Protein AF-A0A965PCF6-F1 (afdb_monomer)

Foldseek 3Di:
DVLVQAPCSVLDDDAAEDEPPPPVCVVCVVVPHHYYHFADQVRQQSRLVPDDDQKDKDDDPQWAFHRNNVVVLCVLLPPSVDWAWEAEAQVDDPDQQRPITITGNVVCVVVVTSFDRQLSVLNCACRSVLVRVVRVVVVRYRYDHVGYTHRNDCVPVVPDDDPVNCVSPDPVSNVSSVVVSVVVPD

Structure (mmCIF, N/CA/C/O backbone):
data_AF-A0A965PCF6-F1
#
_entry.id   AF-A0A965PCF6-F1
#
loop_
_atom_site.group_PDB
_atom_site.id
_atom_site.type_symbol
_atom_site.label_atom_id
_atom_site.label_alt_id
_atom_site.label_comp_id
_atom_site.label_asym_id
_atom_site.label_entity_id
_atom_site.label_seq_id
_atom_site.pdbx_PDB_ins_code
_atom_site.Cartn_x
_atom_site.Cartn_y
_atom_site.Cartn_z
_atom_site.occupancy
_atom_site.B_iso_or_equiv
_atom_site.auth_seq_id
_atom_site.auth_comp_id
_atom_site.auth_asym_id
_atom_site.auth_atom_id
_atom_site.pdbx_PDB_model_num
ATOM 1 N N . LEU A 1 1 ? -6.168 -16.903 -5.233 1.00 89.12 1 LEU A N 1
ATOM 2 C CA . LEU A 1 1 ? -5.562 -17.320 -3.948 1.00 89.12 1 LEU A CA 1
ATOM 3 C C . LEU A 1 1 ? -6.268 -16.639 -2.781 1.00 89.12 1 LEU A C 1
ATOM 5 O O . LEU A 1 1 ? -7.025 -17.312 -2.095 1.00 89.12 1 LEU A O 1
ATOM 9 N N . TRP A 1 2 ? -6.144 -15.315 -2.668 1.00 95.00 2 TRP A N 1
ATOM 10 C CA . TRP A 1 2 ? -6.794 -14.444 -1.679 1.00 95.00 2 TRP A CA 1
ATOM 11 C C . TRP A 1 2 ? -8.222 -14.839 -1.273 1.00 95.00 2 TRP A C 1
ATOM 13 O O . TRP A 1 2 ? -8.440 -15.202 -0.122 1.00 95.00 2 TRP A O 1
ATOM 23 N N . MET A 1 3 ? -9.182 -14.867 -2.207 1.00 94.81 3 MET A N 1
ATOM 24 C CA . MET A 1 3 ? -10.587 -15.172 -1.873 1.00 94.81 3 MET A CA 1
ATOM 25 C C . MET A 1 3 ? -10.803 -16.578 -1.302 1.00 94.81 3 MET A C 1
ATOM 27 O O . MET A 1 3 ? -11.683 -16.777 -0.478 1.00 94.81 3 MET A O 1
ATOM 31 N N . LYS A 1 4 ? -9.984 -17.562 -1.694 1.00 96.31 4 LYS A N 1
ATOM 32 C CA . LYS A 1 4 ? -10.081 -18.930 -1.151 1.00 96.31 4 LYS A CA 1
ATOM 33 C C . LYS A 1 4 ? -9.575 -19.022 0.288 1.00 96.31 4 LYS A C 1
ATOM 35 O O . LYS A 1 4 ? -9.910 -19.971 0.984 1.00 96.31 4 LYS A O 1
ATOM 40 N N . LYS A 1 5 ? -8.719 -18.079 0.690 1.00 97.44 5 LYS A N 1
ATOM 41 C CA . LYS A 1 5 ? -8.129 -18.004 2.025 1.00 97.44 5 LYS A CA 1
ATOM 42 C C . LYS A 1 5 ? -8.852 -17.007 2.933 1.00 97.44 5 LYS A C 1
ATOM 44 O O . LYS A 1 5 ? -8.498 -16.940 4.100 1.00 97.44 5 LYS A O 1
ATOM 49 N N . ALA A 1 6 ? -9.817 -16.240 2.429 1.00 98.00 6 ALA A N 1
ATOM 50 C CA . ALA A 1 6 ? -10.637 -15.361 3.258 1.00 98.00 6 ALA A CA 1
ATOM 51 C C . ALA A 1 6 ? -11.613 -16.193 4.108 1.00 98.00 6 ALA A C 1
ATOM 53 O O . ALA A 1 6 ? -12.147 -17.197 3.634 1.00 98.00 6 ALA A O 1
ATOM 54 N N . ALA A 1 7 ? -11.840 -15.778 5.350 1.00 98.38 7 ALA A N 1
ATOM 55 C CA . ALA A 1 7 ? -12.850 -16.3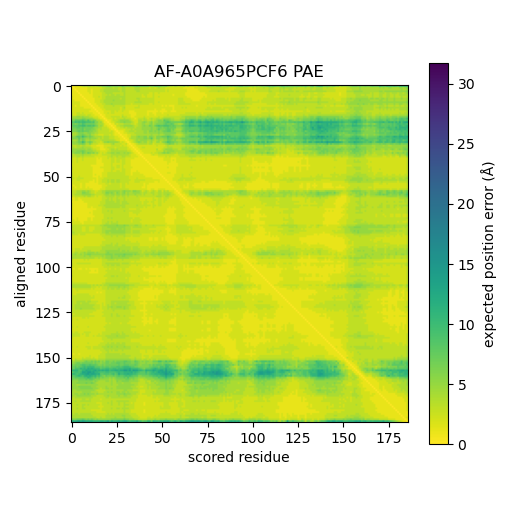42 6.233 1.00 98.38 7 ALA A CA 1
ATOM 56 C C . ALA A 1 7 ? -14.264 -15.963 5.772 1.00 98.38 7 ALA A C 1
ATOM 58 O O . ALA A 1 7 ? -15.159 -16.804 5.809 1.00 98.38 7 ALA A O 1
ATOM 59 N N . ASP A 1 8 ? -14.450 -14.727 5.307 1.00 97.69 8 ASP A N 1
ATOM 60 C CA . ASP A 1 8 ? -15.682 -14.241 4.694 1.00 97.69 8 ASP A CA 1
ATOM 61 C C . ASP A 1 8 ? -15.377 -13.539 3.357 1.00 97.69 8 ASP A C 1
ATOM 63 O O . ASP A 1 8 ? -15.313 -12.306 3.284 1.00 97.69 8 ASP A O 1
ATOM 67 N N . PRO A 1 9 ? -15.203 -14.300 2.260 1.00 96.56 9 PRO A N 1
ATOM 68 C CA . PRO A 1 9 ? -14.922 -13.721 0.949 1.00 96.56 9 PRO A CA 1
ATOM 69 C C . PRO A 1 9 ? -16.046 -12.814 0.432 1.00 96.56 9 PRO A C 1
ATOM 71 O O . PRO A 1 9 ? -15.778 -11.959 -0.406 1.00 96.56 9 PRO A O 1
ATOM 74 N N . ALA A 1 10 ? -17.286 -12.964 0.915 1.00 96.12 10 ALA A N 1
ATOM 75 C CA . ALA A 1 10 ? -18.402 -12.115 0.498 1.00 96.12 10 ALA A CA 1
ATOM 76 C C . ALA A 1 10 ? -18.301 -10.692 1.074 1.00 96.12 10 ALA A C 1
ATOM 78 O O . ALA A 1 10 ? -18.875 -9.760 0.510 1.00 96.12 10 ALA A O 1
ATOM 79 N N . SER A 1 11 ? -17.548 -10.511 2.164 1.00 95.81 11 SER A N 1
ATOM 80 C CA . SER A 1 11 ? -17.246 -9.195 2.735 1.00 95.81 11 SER A CA 1
ATOM 81 C C . SER A 1 11 ? -16.154 -8.430 1.976 1.00 95.81 11 SER A C 1
ATOM 83 O O . SER A 1 11 ? -15.959 -7.235 2.220 1.00 95.81 11 SER A O 1
ATOM 85 N N . VAL A 1 12 ? -15.447 -9.095 1.053 1.00 96.62 12 VAL A N 1
ATOM 86 C CA . VAL A 1 12 ? -14.312 -8.516 0.335 1.00 96.62 12 VAL A CA 1
ATOM 87 C C . VAL A 1 12 ? -14.731 -8.006 -1.038 1.00 96.62 12 VAL A C 1
ATOM 89 O O . VAL A 1 12 ? -15.182 -8.746 -1.908 1.00 96.62 12 VAL A O 1
ATOM 92 N N . GLU A 1 13 ? -14.505 -6.716 -1.255 1.00 95.31 13 GLU A N 1
ATOM 93 C CA . GLU A 1 13 ? -14.559 -6.092 -2.571 1.00 95.31 13 GLU A CA 1
ATOM 94 C C . GLU A 1 13 ? -13.168 -6.167 -3.213 1.00 95.31 13 GLU A C 1
ATOM 96 O O . GLU A 1 13 ? -12.205 -5.621 -2.674 1.00 95.31 13 GLU A O 1
ATOM 101 N N . TRP A 1 14 ? -13.055 -6.835 -4.363 1.00 94.81 14 TRP A N 1
ATOM 102 C CA . TRP A 1 14 ? -11.823 -6.852 -5.149 1.00 94.81 14 TRP A CA 1
ATOM 103 C C . TRP A 1 14 ? -11.958 -5.922 -6.352 1.00 94.81 14 TRP A C 1
ATOM 105 O O . TRP A 1 14 ? -12.820 -6.132 -7.205 1.00 94.81 14 TRP A O 1
ATOM 115 N N . ILE A 1 15 ? -11.103 -4.901 -6.426 1.00 95.12 15 ILE A N 1
ATOM 116 C CA . ILE A 1 15 ? -11.115 -3.912 -7.506 1.00 95.12 15 ILE A CA 1
ATOM 117 C C . ILE A 1 15 ? -9.904 -4.133 -8.397 1.00 95.12 15 ILE A C 1
ATOM 119 O O . ILE A 1 15 ? -8.762 -4.047 -7.952 1.00 95.12 15 ILE A O 1
ATOM 123 N N . TYR A 1 16 ? -10.171 -4.379 -9.675 1.00 93.94 16 TYR A N 1
ATOM 124 C CA . TYR A 1 16 ? -9.147 -4.413 -10.707 1.00 93.94 16 TYR A CA 1
ATOM 125 C C . TYR A 1 16 ? -9.027 -3.025 -11.332 1.00 93.94 16 TYR A C 1
ATOM 127 O O . TYR A 1 16 ? -9.961 -2.561 -11.987 1.00 93.94 16 TYR A O 1
ATOM 135 N N . ALA A 1 17 ? -7.886 -2.368 -11.144 1.00 93.69 17 ALA A N 1
ATOM 136 C CA . ALA A 1 17 ? -7.524 -1.183 -11.909 1.00 93.69 17 ALA A CA 1
ATOM 137 C C . ALA A 1 17 ? -6.463 -1.560 -12.941 1.00 93.69 17 ALA A C 1
ATOM 139 O O . ALA A 1 17 ? -5.503 -2.254 -12.616 1.00 93.69 17 ALA A O 1
ATOM 140 N N . VAL A 1 18 ? -6.670 -1.126 -14.177 1.00 91.00 18 VAL A N 1
ATOM 141 C CA . VAL A 1 18 ? -5.811 -1.444 -15.323 1.00 91.00 18 VAL A CA 1
ATOM 142 C C . VAL A 1 18 ? -5.481 -0.166 -16.072 1.00 91.00 18 VAL A C 1
ATOM 144 O O . VAL A 1 18 ? -6.229 0.817 -15.976 1.00 91.00 18 VAL A O 1
ATOM 147 N N . ASP A 1 19 ? -4.380 -0.179 -16.809 1.00 87.94 19 ASP A N 1
ATOM 148 C CA . ASP A 1 19 ? -4.040 0.915 -17.707 1.00 87.94 19 ASP A CA 1
ATOM 149 C C . ASP A 1 19 ? -4.754 0.752 -19.058 1.00 87.94 19 ASP A C 1
ATOM 151 O O . ASP A 1 19 ? -5.033 -0.363 -19.507 1.00 87.94 19 ASP A O 1
ATOM 155 N N . ASP A 1 20 ? -5.132 1.874 -19.673 1.00 86.25 20 ASP A N 1
ATOM 156 C CA . ASP A 1 20 ? -5.934 1.930 -20.903 1.00 86.25 20 ASP A CA 1
ATOM 157 C C . ASP A 1 20 ? -5.262 1.198 -22.073 1.00 86.25 20 ASP A C 1
ATOM 159 O O . ASP A 1 20 ? -5.947 0.694 -22.967 1.00 86.25 20 ASP A O 1
ATOM 163 N N . ASP A 1 21 ? -3.933 1.157 -22.068 1.00 83.94 21 ASP A N 1
ATOM 164 C CA . ASP A 1 21 ? -3.078 0.593 -23.103 1.00 83.94 21 ASP A CA 1
ATOM 165 C C . ASP A 1 21 ? -2.505 -0.786 -22.749 1.00 83.94 21 ASP A C 1
ATOM 167 O O . ASP A 1 21 ? -1.762 -1.337 -23.560 1.00 83.94 21 ASP A O 1
ATOM 171 N N . ASP A 1 22 ? -2.876 -1.388 -21.609 1.00 84.56 22 ASP A N 1
ATOM 172 C CA . ASP A 1 22 ? -2.448 -2.749 -21.276 1.00 84.56 22 ASP A CA 1
ATOM 173 C C . ASP A 1 22 ? -3.215 -3.780 -22.131 1.00 84.56 22 ASP A C 1
ATOM 175 O O . ASP A 1 22 ? -4.406 -4.034 -21.883 1.00 84.56 22 ASP A O 1
ATOM 179 N N . PRO A 1 23 ? -2.557 -4.449 -23.101 1.00 82.56 23 PRO A N 1
ATOM 180 C CA . PRO A 1 23 ? -3.209 -5.424 -23.970 1.00 82.56 23 PRO A CA 1
ATOM 181 C C . PRO A 1 23 ? -3.659 -6.683 -23.215 1.00 82.56 23 PRO A C 1
ATOM 183 O O . PRO A 1 23 ? -4.465 -7.455 -23.734 1.00 82.56 23 PRO A O 1
ATOM 186 N N . LYS A 1 24 ? -3.150 -6.922 -21.998 1.00 84.69 24 LYS A N 1
ATOM 187 C CA . LYS A 1 24 ? -3.552 -8.058 -21.160 1.00 84.69 24 LYS A CA 1
ATOM 188 C C . LYS A 1 24 ? -4.815 -7.763 -20.353 1.00 84.69 24 LYS A C 1
ATOM 190 O O . LYS A 1 24 ? -5.461 -8.711 -19.907 1.00 84.69 24 LYS A O 1
ATOM 195 N N . SER A 1 25 ? -5.218 -6.496 -20.219 1.00 85.44 25 SER A N 1
ATOM 196 C CA . SER A 1 25 ? -6.375 -6.083 -19.409 1.00 85.44 25 SER A CA 1
ATOM 197 C C . SER A 1 25 ? -7.707 -6.700 -19.863 1.00 85.44 25 SER A C 1
ATOM 199 O O . SER A 1 25 ? -8.626 -6.866 -19.058 1.00 85.44 25 SER A O 1
ATOM 201 N N . ASP A 1 26 ? -7.803 -7.138 -21.122 1.00 85.81 26 ASP A N 1
ATOM 202 C CA . ASP A 1 26 ? -8.988 -7.791 -21.686 1.00 85.81 26 ASP A CA 1
ATOM 203 C C . ASP A 1 26 ? -9.403 -9.072 -20.950 1.00 85.81 26 ASP A C 1
ATOM 205 O O . ASP A 1 26 ? -10.591 -9.411 -20.931 1.00 85.81 26 ASP A O 1
ATOM 209 N N . MET A 1 27 ? -8.472 -9.773 -20.294 1.00 87.69 27 MET A N 1
ATOM 210 C CA . MET A 1 27 ? -8.822 -10.946 -19.480 1.00 87.69 27 MET A CA 1
ATOM 211 C C . MET A 1 27 ? -9.666 -10.582 -18.252 1.00 87.69 27 MET A C 1
ATOM 213 O O . MET A 1 27 ? -10.385 -11.425 -17.714 1.00 87.69 27 MET A O 1
ATOM 217 N N . LEU A 1 28 ? -9.614 -9.315 -17.833 1.00 87.62 28 LEU A N 1
ATOM 218 C CA . LEU A 1 28 ? -10.330 -8.788 -16.681 1.00 87.62 28 LEU A CA 1
ATOM 219 C C . LEU A 1 28 ? -11.646 -8.092 -17.065 1.00 87.62 28 LEU A C 1
ATOM 221 O O . LEU A 1 28 ? -12.388 -7.682 -16.178 1.00 87.62 28 LEU A O 1
ATOM 225 N N . LYS A 1 29 ? -12.009 -8.008 -18.354 1.00 82.81 29 LYS A N 1
ATOM 226 C CA . LYS A 1 29 ? -13.179 -7.234 -18.827 1.00 82.81 29 LYS A CA 1
ATOM 227 C C . LYS A 1 29 ? -14.510 -7.594 -18.154 1.00 82.81 29 LYS A C 1
ATOM 229 O O . LYS A 1 29 ? -15.359 -6.730 -17.962 1.00 82.81 29 LYS A O 1
ATOM 234 N N . ASN A 1 30 ? -14.681 -8.855 -17.755 1.00 86.75 30 ASN A N 1
ATOM 235 C CA . ASN A 1 30 ? -15.897 -9.335 -17.088 1.00 86.75 30 ASN A CA 1
ATOM 236 C C . ASN A 1 30 ? -15.949 -8.994 -15.587 1.00 86.75 30 ASN A C 1
ATOM 238 O O . ASN A 1 30 ? -16.953 -9.267 -14.939 1.00 86.75 30 ASN A O 1
ATOM 242 N N . TRP A 1 31 ? -14.883 -8.410 -15.036 1.00 85.44 31 TRP A N 1
ATOM 243 C CA . TRP A 1 31 ? -14.743 -8.084 -13.616 1.00 85.44 31 TRP A CA 1
ATOM 244 C C . TRP A 1 31 ? -14.974 -6.599 -13.311 1.00 85.44 31 TRP A C 1
ATOM 246 O O . TRP A 1 31 ? -14.733 -6.169 -12.188 1.00 85.44 31 TRP A O 1
ATOM 256 N N . GLY A 1 32 ? -15.437 -5.810 -14.290 1.00 82.06 32 GLY A N 1
ATOM 257 C CA . GLY A 1 32 ? -15.743 -4.390 -14.087 1.00 82.06 32 GLY A CA 1
ATOM 258 C C . GLY A 1 32 ? -14.504 -3.557 -13.752 1.00 82.06 32 GLY A C 1
ATOM 259 O O . GLY A 1 32 ? -14.491 -2.836 -12.760 1.00 82.06 32 GLY A O 1
ATOM 260 N N . THR A 1 33 ? -13.449 -3.684 -14.563 1.00 91.00 33 THR A N 1
ATOM 261 C CA . THR A 1 33 ? -12.172 -2.985 -14.354 1.00 91.00 33 THR A CA 1
ATOM 262 C C . THR A 1 33 ? -12.317 -1.468 -14.381 1.00 91.00 33 THR A C 1
ATOM 264 O O . THR A 1 33 ? -12.993 -0.923 -15.257 1.00 91.00 33 THR A O 1
ATOM 267 N N . ILE A 1 34 ? -11.570 -0.784 -13.520 1.00 93.25 34 ILE A N 1
ATOM 268 C CA . ILE A 1 34 ? -11.385 0.665 -13.578 1.00 93.25 34 ILE A CA 1
ATOM 269 C C . ILE A 1 34 ? -10.197 0.959 -14.488 1.00 93.25 34 ILE A C 1
ATOM 271 O O . ILE A 1 34 ? -9.055 0.645 -14.151 1.00 93.25 34 ILE A O 1
ATOM 275 N N . LYS A 1 35 ? -10.468 1.553 -15.649 1.00 92.31 35 LYS A N 1
ATOM 276 C CA . LYS A 1 35 ? -9.432 1.918 -16.616 1.00 92.31 35 LYS A CA 1
ATOM 277 C C . LYS A 1 35 ? -8.913 3.342 -16.393 1.00 92.31 35 LYS A C 1
ATOM 279 O O . LYS A 1 35 ? -9.604 4.174 -15.802 1.00 92.31 35 LYS A O 1
ATOM 284 N N . GLY A 1 36 ? -7.697 3.617 -16.847 1.00 92.81 36 GLY A N 1
ATOM 285 C CA . GLY A 1 36 ? -7.117 4.959 -16.875 1.00 92.81 36 GLY A CA 1
ATOM 286 C C . GLY A 1 36 ? -5.670 4.945 -17.360 1.00 92.81 36 GLY A C 1
ATOM 287 O O . GLY A 1 36 ? -5.177 3.924 -17.812 1.00 92.81 36 GLY A O 1
ATOM 288 N N . LYS A 1 37 ? -4.965 6.072 -17.254 1.00 93.00 37 LYS A N 1
ATOM 289 C CA . LYS A 1 37 ? -3.565 6.208 -17.699 1.00 93.00 37 LYS A CA 1
ATOM 290 C C . LYS A 1 37 ? -2.578 6.188 -16.533 1.00 93.00 37 LYS A C 1
ATOM 292 O O . LYS A 1 37 ? -2.963 6.530 -15.415 1.00 93.00 37 LYS A O 1
ATOM 297 N N . GLY A 1 38 ? -1.314 5.895 -16.814 1.00 92.00 38 GLY A N 1
ATOM 298 C CA . GLY A 1 38 ? -0.225 5.872 -15.833 1.00 92.00 38 GLY A CA 1
ATOM 299 C C . GLY A 1 38 ? 0.372 4.474 -15.731 1.00 92.00 38 GLY A C 1
ATOM 300 O O . GLY A 1 38 ? 0.327 3.731 -16.705 1.00 92.00 38 GLY A O 1
ATOM 301 N N . GLY A 1 39 ? 0.944 4.152 -14.577 1.00 91.88 39 GLY A N 1
ATOM 302 C CA . GLY A 1 39 ? 1.402 2.818 -14.218 1.00 91.88 39 GLY A CA 1
ATOM 303 C C . GLY A 1 39 ? 0.774 2.315 -12.918 1.00 91.88 39 GLY A C 1
ATOM 304 O O . GLY A 1 39 ? -0.329 2.703 -12.517 1.00 91.88 39 GLY A O 1
ATOM 305 N N . CYS A 1 40 ? 1.498 1.436 -12.221 1.00 92.12 40 CYS A N 1
ATOM 306 C CA . CYS A 1 40 ? 0.987 0.729 -11.044 1.00 92.12 40 CYS A CA 1
ATOM 307 C C . CYS A 1 40 ? 0.525 1.662 -9.913 1.00 92.12 40 CYS A C 1
ATOM 309 O O . CYS A 1 40 ? -0.489 1.384 -9.273 1.00 92.12 40 CYS A O 1
ATOM 311 N N . VAL A 1 41 ? 1.209 2.791 -9.686 1.00 96.25 41 VAL A N 1
ATOM 312 C CA . VAL A 1 41 ? 0.829 3.761 -8.647 1.00 96.25 41 VAL A CA 1
ATOM 313 C C . VAL A 1 41 ? -0.482 4.443 -9.017 1.00 96.25 41 VAL A C 1
ATOM 315 O O . VAL A 1 41 ? -1.378 4.549 -8.175 1.00 96.25 41 VAL A O 1
ATOM 318 N N . ALA A 1 42 ? -0.629 4.863 -10.275 1.00 96.44 42 ALA A N 1
ATOM 319 C CA . ALA A 1 42 ? -1.878 5.433 -10.766 1.00 96.44 42 ALA A CA 1
ATOM 320 C C . ALA A 1 42 ? -3.034 4.423 -10.668 1.00 96.44 42 ALA A C 1
ATOM 322 O O . ALA A 1 42 ? -4.110 4.771 -10.175 1.00 96.44 42 ALA A O 1
ATOM 323 N N . ALA A 1 43 ? -2.810 3.167 -11.063 1.00 95.56 43 ALA A N 1
ATOM 324 C CA . ALA A 1 43 ? -3.802 2.100 -10.968 1.00 95.56 43 ALA A CA 1
ATOM 325 C C . ALA A 1 43 ? -4.225 1.825 -9.512 1.00 95.56 43 ALA A C 1
ATOM 327 O O . ALA A 1 43 ? -5.422 1.830 -9.207 1.00 95.56 43 ALA A O 1
ATOM 328 N N . TRP A 1 44 ? -3.274 1.665 -8.586 1.00 97.12 44 TRP A N 1
ATOM 329 C CA . TRP A 1 44 ? -3.582 1.467 -7.167 1.00 97.12 44 TRP A CA 1
ATOM 330 C C . TRP A 1 44 ? -4.328 2.653 -6.556 1.00 97.12 44 TRP A C 1
ATOM 332 O O . TRP A 1 44 ? -5.275 2.447 -5.797 1.00 97.12 44 TRP A O 1
ATOM 342 N N . ASN A 1 45 ? -3.958 3.886 -6.907 1.00 97.94 45 ASN A N 1
ATOM 343 C CA . ASN A 1 45 ? -4.662 5.077 -6.4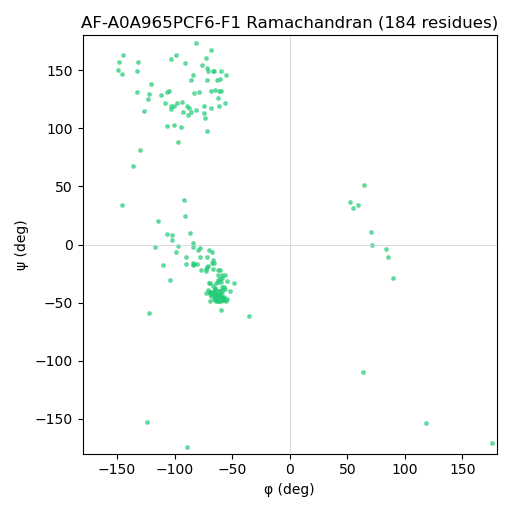37 1.00 97.94 45 ASN A CA 1
ATOM 344 C C . ASN A 1 45 ? -6.104 5.139 -6.964 1.00 97.94 45 ASN A C 1
ATOM 346 O O . ASN A 1 45 ? -7.013 5.376 -6.169 1.00 97.94 45 ASN A O 1
ATOM 350 N N . ARG A 1 46 ? -6.341 4.844 -8.254 1.00 97.44 46 ARG A N 1
ATOM 351 C CA . ARG A 1 46 ? -7.701 4.742 -8.827 1.00 97.44 46 ARG A CA 1
ATOM 352 C C . ARG A 1 46 ? -8.544 3.692 -8.102 1.00 97.44 46 ARG A C 1
ATOM 354 O O . ARG A 1 46 ? -9.695 3.947 -7.753 1.00 97.44 46 ARG A O 1
ATOM 361 N N . ALA A 1 47 ? -7.973 2.510 -7.859 1.00 97.19 47 ALA A N 1
ATOM 362 C CA . ALA A 1 47 ? -8.663 1.446 -7.134 1.00 97.19 47 ALA A CA 1
ATOM 363 C C . ALA A 1 47 ? -8.987 1.858 -5.690 1.00 97.19 47 ALA A C 1
ATOM 365 O O . ALA A 1 47 ? -10.101 1.636 -5.220 1.00 97.19 47 ALA A O 1
ATOM 366 N N . ALA A 1 48 ? -8.035 2.487 -4.996 1.00 97.62 48 ALA A N 1
ATOM 367 C CA . ALA A 1 48 ? -8.207 2.947 -3.622 1.00 97.62 48 ALA A CA 1
ATOM 368 C C . ALA A 1 48 ? -9.275 4.047 -3.500 1.00 97.62 48 ALA A C 1
ATOM 370 O O . ALA A 1 48 ? -10.038 4.048 -2.532 1.00 97.62 48 ALA A O 1
ATOM 371 N N . GLU A 1 49 ? -9.359 4.950 -4.480 1.00 96.94 49 GLU A N 1
ATOM 372 C CA . GLU A 1 49 ? -10.395 5.984 -4.554 1.00 96.94 49 GLU A CA 1
ATOM 373 C C . GLU A 1 49 ? -11.795 5.378 -4.735 1.00 96.94 49 GLU A C 1
ATOM 375 O O . GLU A 1 49 ? -12.736 5.765 -4.040 1.00 96.94 49 GLU A O 1
ATOM 380 N N . ALA A 1 50 ? -11.926 4.385 -5.618 1.00 96.75 50 ALA A N 1
ATOM 381 C CA . ALA A 1 50 ? -13.199 3.726 -5.901 1.00 96.75 50 ALA A CA 1
ATOM 382 C C . ALA A 1 50 ? -13.640 2.716 -4.828 1.00 96.75 50 ALA A C 1
ATOM 384 O O . ALA A 1 50 ? -14.829 2.401 -4.728 1.00 96.75 50 ALA A O 1
ATOM 385 N N . ALA A 1 51 ? -12.704 2.202 -4.025 1.00 97.06 51 ALA A N 1
ATOM 386 C CA . ALA A 1 51 ? -12.993 1.245 -2.966 1.00 97.06 51 ALA A CA 1
ATOM 387 C C . ALA A 1 51 ? -14.048 1.779 -1.997 1.00 97.06 51 ALA A C 1
ATOM 389 O O . ALA A 1 51 ? -14.032 2.959 -1.631 1.00 97.06 51 ALA A O 1
ATOM 390 N N . ARG A 1 52 ? -14.898 0.889 -1.469 1.00 96.50 52 ARG A N 1
ATOM 391 C CA . ARG A 1 52 ? -15.942 1.216 -0.473 1.00 96.50 52 ARG A CA 1
ATOM 392 C C . ARG A 1 52 ? -15.666 0.647 0.921 1.00 96.50 52 ARG A C 1
ATOM 394 O O . ARG A 1 52 ? -16.211 1.144 1.907 1.00 96.50 52 ARG A O 1
ATOM 401 N N . GLY A 1 53 ? -14.771 -0.336 1.026 1.00 97.31 53 GLY A N 1
ATOM 402 C CA . GLY A 1 53 ? -14.406 -0.995 2.285 1.00 97.31 53 GLY A CA 1
ATOM 403 C C . GLY A 1 53 ? -13.830 -0.056 3.356 1.00 97.31 53 GLY A C 1
ATOM 404 O O . GLY A 1 53 ? -13.181 0.945 3.060 1.00 97.31 53 GLY A O 1
ATOM 405 N N . LYS A 1 54 ? -14.041 -0.362 4.639 1.00 98.44 54 LYS A N 1
ATOM 406 C CA . LYS A 1 54 ? -13.450 0.416 5.752 1.00 98.44 54 LYS A CA 1
ATOM 407 C C . LYS A 1 54 ? -11.937 0.211 5.889 1.00 98.44 54 LYS A C 1
ATOM 409 O O . LYS A 1 54 ? -11.268 1.034 6.509 1.00 98.44 54 LYS A O 1
ATOM 414 N N . ILE A 1 55 ? -11.426 -0.865 5.302 1.00 98.69 55 ILE A N 1
ATOM 415 C CA . ILE A 1 55 ? -10.016 -1.236 5.238 1.00 98.69 55 ILE A CA 1
ATOM 416 C C . ILE A 1 55 ? -9.648 -1.303 3.758 1.00 98.69 55 ILE A C 1
ATOM 418 O O . ILE A 1 55 ? -10.434 -1.794 2.948 1.00 98.69 55 ILE A O 1
ATOM 422 N N . ILE A 1 56 ? -8.474 -0.788 3.422 1.00 98.69 56 ILE A N 1
ATOM 423 C CA . ILE A 1 56 ? -7.891 -0.821 2.089 1.00 98.69 56 ILE A CA 1
ATOM 424 C C . ILE A 1 56 ? -6.679 -1.740 2.159 1.00 98.69 56 ILE A C 1
ATOM 426 O O . ILE A 1 56 ? -5.830 -1.581 3.037 1.00 98.69 56 ILE A O 1
ATOM 430 N N . VAL A 1 57 ? -6.622 -2.707 1.250 1.00 98.38 57 VAL A N 1
ATOM 431 C CA . VAL A 1 57 ? -5.491 -3.622 1.092 1.00 98.38 57 VAL A CA 1
ATOM 432 C C . VAL A 1 57 ? -5.001 -3.484 -0.339 1.00 98.38 57 VAL A C 1
ATOM 434 O O . VAL A 1 57 ? -5.788 -3.622 -1.275 1.00 98.38 57 VAL A O 1
ATOM 437 N N . GLN A 1 58 ? -3.718 -3.186 -0.511 1.00 97.31 58 GLN A N 1
ATOM 438 C CA . GLN A 1 58 ? -3.076 -3.204 -1.818 1.00 97.31 58 GLN A CA 1
ATOM 439 C C . GLN A 1 58 ? -3.140 -4.623 -2.391 1.00 97.31 58 GLN A C 1
ATOM 441 O O . GLN A 1 58 ? -2.604 -5.565 -1.811 1.00 97.31 58 GLN A O 1
ATOM 446 N N . GLY A 1 59 ? -3.792 -4.768 -3.543 1.00 90.56 59 GLY A N 1
ATOM 447 C CA . GLY A 1 59 ? -3.815 -6.020 -4.288 1.00 90.56 59 GLY A CA 1
ATOM 448 C C . GLY A 1 59 ? -2.567 -6.173 -5.156 1.00 90.56 59 GLY A C 1
ATOM 449 O O . GLY A 1 59 ? -2.231 -5.264 -5.918 1.00 90.56 59 GLY A O 1
ATOM 450 N N . SER A 1 60 ? -1.920 -7.332 -5.055 1.00 87.69 60 SER A N 1
ATOM 451 C CA . SER A 1 60 ? -0.868 -7.799 -5.964 1.00 87.69 60 SER A CA 1
ATOM 452 C C . SER A 1 60 ? -0.914 -9.332 -6.052 1.00 87.69 60 SER A C 1
ATOM 454 O O . SER A 1 60 ? -1.391 -10.005 -5.129 1.00 87.69 60 SER A O 1
ATOM 456 N N . ASP A 1 61 ? -0.512 -9.889 -7.192 1.00 86.94 61 ASP A N 1
ATOM 457 C CA . ASP A 1 61 ? -0.639 -11.314 -7.522 1.00 86.94 61 ASP A CA 1
ATOM 458 C C . ASP A 1 61 ? 0.500 -12.184 -6.968 1.00 86.94 61 ASP A C 1
ATOM 460 O O . ASP A 1 61 ? 0.327 -13.394 -6.805 1.00 86.94 61 ASP A O 1
ATOM 464 N N . ASP A 1 62 ? 1.615 -11.565 -6.588 1.00 90.75 62 ASP A N 1
ATOM 465 C CA . ASP A 1 62 ? 2.801 -12.190 -6.002 1.00 90.75 62 ASP A CA 1
ATOM 466 C C . ASP A 1 62 ? 2.746 -12.345 -4.469 1.00 90.75 62 ASP A C 1
ATOM 468 O O . ASP A 1 62 ? 3.730 -12.748 -3.849 1.00 90.75 62 ASP A O 1
ATOM 472 N N . TRP A 1 63 ? 1.596 -12.095 -3.838 1.00 95.06 63 TRP A N 1
ATOM 473 C CA . TRP A 1 63 ? 1.405 -12.261 -2.392 1.00 95.06 63 TRP A CA 1
ATOM 474 C C . TRP A 1 63 ? 0.565 -13.485 -2.051 1.00 95.06 63 TRP A C 1
ATOM 476 O O . TRP A 1 63 ? -0.546 -13.664 -2.563 1.00 95.06 63 TRP A O 1
ATOM 486 N N . ASP A 1 64 ? 1.066 -14.287 -1.110 1.00 96.00 64 ASP A N 1
ATOM 487 C CA . ASP A 1 64 ? 0.314 -15.377 -0.506 1.00 96.00 64 ASP A CA 1
ATOM 488 C C . ASP A 1 64 ? -0.113 -15.046 0.938 1.00 96.00 64 ASP A C 1
ATOM 490 O O . ASP A 1 64 ? 0.700 -15.137 1.865 1.00 96.00 64 ASP A O 1
ATOM 494 N N . PRO A 1 65 ? -1.383 -14.659 1.163 1.00 97.38 65 PRO A N 1
ATOM 495 C CA . PRO A 1 65 ? -1.872 -14.348 2.498 1.00 97.38 65 PRO A CA 1
ATOM 496 C C . PRO A 1 65 ? -2.044 -15.616 3.365 1.00 97.38 65 PRO A C 1
ATOM 498 O O . PRO A 1 65 ? -2.193 -16.733 2.844 1.00 97.38 65 PRO A O 1
ATOM 501 N N . PRO A 1 66 ? -2.091 -15.474 4.702 1.00 97.81 66 PRO A N 1
ATOM 502 C CA . PRO A 1 66 ? -2.432 -16.577 5.595 1.00 97.81 66 PRO A CA 1
ATOM 503 C C . PRO A 1 66 ? -3.907 -16.991 5.437 1.00 97.81 66 PRO A C 1
ATOM 505 O O . PRO A 1 66 ? -4.717 -16.299 4.816 1.00 97.81 66 PRO A O 1
ATOM 508 N N . LEU A 1 67 ? -4.281 -18.142 6.004 1.00 98.19 67 LEU A N 1
ATOM 509 C CA . LEU A 1 67 ? -5.697 -18.506 6.126 1.00 98.19 67 LEU A CA 1
ATOM 510 C C . LEU A 1 67 ? -6.423 -17.503 7.032 1.00 98.19 67 LEU A C 1
ATOM 512 O O . LEU A 1 67 ? -5.880 -17.079 8.050 1.00 98.19 67 LEU A O 1
ATOM 516 N N . SER A 1 68 ? -7.657 -17.163 6.669 1.00 98.38 68 SER A N 1
ATOM 517 C CA . SER A 1 68 ? -8.507 -16.182 7.352 1.00 98.38 68 SER A CA 1
ATOM 518 C C . SER A 1 68 ? -7.901 -14.773 7.415 1.00 98.38 68 SER A C 1
ATOM 520 O O . SER A 1 68 ? -8.080 -14.061 8.404 1.00 98.38 68 SER A O 1
ATOM 522 N N . TRP A 1 69 ? -7.150 -14.369 6.386 1.00 98.31 69 TRP A N 1
ATOM 523 C CA . TRP A 1 69 ? -6.406 -13.102 6.360 1.00 98.31 69 TRP A CA 1
ATOM 524 C C . TRP A 1 69 ? -7.276 -11.858 6.598 1.00 98.31 69 TRP A C 1
ATOM 526 O O . TRP A 1 69 ? -6.862 -10.944 7.299 1.00 98.31 69 TRP A O 1
ATOM 536 N N . ASP A 1 70 ? -8.486 -11.830 6.056 1.00 98.19 70 ASP A N 1
ATOM 537 C CA . ASP A 1 70 ? -9.486 -10.765 6.180 1.00 98.19 70 ASP A CA 1
ATOM 538 C C . ASP A 1 70 ? -9.934 -10.577 7.634 1.00 98.19 70 ASP A C 1
ATOM 540 O O . ASP A 1 70 ? -9.976 -9.454 8.154 1.00 98.19 70 ASP A O 1
ATOM 544 N N . LYS A 1 71 ? -10.189 -11.694 8.321 1.00 98.38 71 LYS A N 1
ATOM 545 C CA . LYS A 1 71 ? -10.498 -11.714 9.747 1.00 98.38 71 LYS A CA 1
ATOM 546 C C . LYS A 1 71 ? -9.294 -11.253 10.566 1.00 98.38 71 LYS A C 1
ATOM 548 O O . LYS A 1 71 ? -9.454 -10.378 11.412 1.00 98.38 71 LYS A O 1
ATOM 553 N N . ILE A 1 72 ? -8.095 -11.766 10.269 1.00 98.62 72 ILE A N 1
ATOM 554 C CA . ILE A 1 72 ? -6.856 -11.376 10.961 1.00 98.62 72 ILE A CA 1
ATOM 555 C C . ILE A 1 72 ? -6.620 -9.865 10.843 1.00 98.62 72 ILE A C 1
ATOM 557 O O . ILE A 1 72 ? -6.366 -9.212 11.852 1.00 98.62 72 ILE A O 1
ATOM 561 N N . ILE A 1 73 ? -6.739 -9.289 9.641 1.00 98.62 73 ILE A N 1
ATOM 562 C CA . ILE A 1 73 ? -6.570 -7.843 9.437 1.00 98.62 73 ILE A CA 1
ATOM 563 C C . ILE A 1 73 ? -7.600 -7.064 10.259 1.00 98.62 73 ILE A C 1
ATOM 565 O O . ILE A 1 73 ? -7.240 -6.107 10.945 1.00 98.62 73 ILE A O 1
ATOM 569 N N . THR A 1 74 ? -8.869 -7.473 10.213 1.00 98.25 74 THR A N 1
ATOM 570 C CA . THR A 1 74 ? -9.954 -6.772 10.914 1.00 98.25 74 THR A CA 1
ATOM 571 C C . THR A 1 74 ? -9.760 -6.810 12.431 1.00 98.25 74 THR A C 1
ATOM 573 O O . THR A 1 74 ? -9.885 -5.780 13.092 1.00 98.25 74 THR A O 1
ATOM 576 N N . GLU A 1 75 ? -9.392 -7.966 12.987 1.00 98.44 75 GLU A N 1
ATOM 577 C CA . GLU A 1 75 ? -9.123 -8.134 14.420 1.00 98.44 75 GLU A CA 1
ATOM 578 C C . GLU A 1 75 ? -7.888 -7.347 14.873 1.00 98.44 75 GLU A C 1
ATOM 580 O O . GLU A 1 75 ? -7.917 -6.724 15.934 1.00 98.44 75 GLU A O 1
ATOM 585 N N . ARG A 1 76 ? -6.816 -7.331 14.069 1.00 98.44 76 ARG A N 1
ATOM 586 C CA . ARG A 1 76 ? -5.585 -6.592 14.390 1.00 98.44 76 ARG A CA 1
ATOM 587 C C . ARG A 1 76 ? -5.770 -5.083 14.332 1.00 98.44 76 ARG A C 1
ATOM 589 O O . ARG A 1 76 ? -5.242 -4.384 15.191 1.00 98.44 76 ARG A O 1
ATOM 596 N N . LEU A 1 77 ? -6.497 -4.578 13.335 1.00 98.44 77 LEU A N 1
ATOM 597 C CA . LEU A 1 77 ? -6.789 -3.148 13.225 1.00 98.44 77 LEU A CA 1
ATOM 598 C C . LEU A 1 77 ? -7.742 -2.673 14.332 1.00 98.44 77 LEU A C 1
ATOM 600 O O . LEU A 1 77 ? -7.619 -1.540 14.795 1.00 98.44 77 LEU A O 1
ATOM 604 N N . GLY A 1 78 ? -8.675 -3.524 14.770 1.00 97.56 78 GLY A N 1
ATOM 605 C CA . GLY A 1 78 ? -9.615 -3.202 15.839 1.00 97.56 78 GLY A CA 1
ATOM 606 C C . GLY A 1 78 ? -10.551 -2.051 15.460 1.00 97.56 78 GLY A C 1
ATOM 607 O O . GLY A 1 78 ? -11.443 -2.207 14.626 1.00 97.56 78 GLY A O 1
ATOM 608 N N . ASP A 1 79 ? -10.379 -0.885 16.086 1.00 97.62 79 ASP A N 1
ATOM 609 C CA . ASP A 1 79 ? -11.209 0.294 15.822 1.00 97.62 79 ASP A CA 1
ATOM 610 C C . ASP A 1 79 ? -10.901 0.923 14.452 1.00 97.62 79 ASP A C 1
ATOM 612 O O . ASP A 1 79 ? -9.997 1.746 14.291 1.00 97.62 79 ASP A O 1
ATOM 616 N N . LEU A 1 80 ? -11.730 0.580 13.466 1.00 97.75 80 LEU A N 1
ATOM 617 C CA . LEU A 1 80 ? -11.608 1.051 12.084 1.00 97.75 80 LEU A CA 1
ATOM 618 C C . LEU A 1 80 ? -11.929 2.543 11.890 1.00 97.75 80 LEU A C 1
ATOM 620 O O . LEU A 1 80 ? -11.798 3.048 10.772 1.00 97.75 80 LEU A O 1
ATOM 624 N N . THR A 1 81 ? -12.372 3.256 12.932 1.00 97.38 81 THR A N 1
ATOM 625 C CA . THR A 1 81 ? -12.542 4.715 1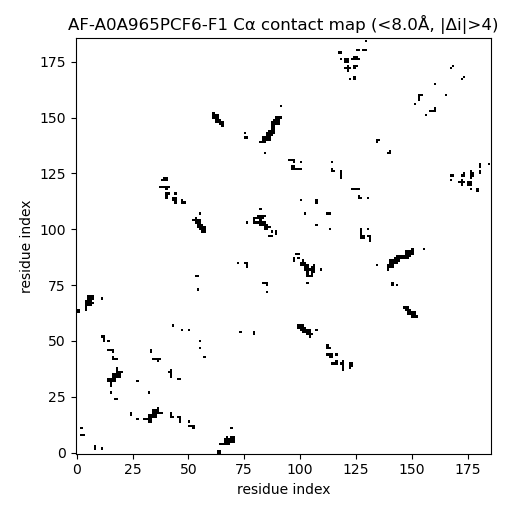2.873 1.00 97.38 81 THR A CA 1
ATOM 626 C C . THR A 1 81 ? -11.221 5.460 13.063 1.00 97.38 81 THR A C 1
ATOM 628 O O . THR A 1 81 ? -11.110 6.624 12.672 1.00 97.38 81 THR A O 1
ATOM 631 N N . ARG A 1 82 ? -10.190 4.794 13.591 1.00 97.88 82 ARG A N 1
ATOM 632 C CA . ARG A 1 82 ? -8.852 5.369 13.731 1.00 97.88 82 ARG A CA 1
ATOM 633 C C . ARG A 1 82 ? -8.118 5.393 12.399 1.00 97.88 82 ARG A C 1
ATOM 635 O O . ARG A 1 82 ? -8.357 4.590 11.498 1.00 97.88 82 ARG A O 1
ATOM 642 N N . GLU A 1 83 ? -7.181 6.319 12.279 1.00 98.50 83 GLU A N 1
ATOM 643 C CA . GLU A 1 83 ? -6.152 6.272 11.247 1.00 98.50 83 GLU A CA 1
ATOM 644 C C . GLU A 1 83 ? -5.150 5.194 11.652 1.00 98.50 83 GLU A C 1
ATOM 646 O O . GLU A 1 83 ? -4.494 5.314 12.689 1.00 98.50 83 GLU A O 1
ATOM 651 N N . SER A 1 84 ? -5.073 4.103 10.898 1.00 98.75 84 SER A N 1
ATOM 652 C CA . SER A 1 84 ? -4.160 3.009 11.225 1.00 98.75 84 SER A CA 1
ATOM 653 C C . SER A 1 84 ? -3.610 2.344 9.974 1.00 98.75 84 SER A C 1
ATOM 655 O O . SER A 1 84 ? -4.298 2.260 8.955 1.00 98.75 84 SER A O 1
ATOM 657 N N . VAL A 1 85 ? -2.368 1.882 10.080 1.00 98.88 85 VAL A N 1
ATOM 658 C CA . VAL A 1 85 ? -1.646 1.082 9.090 1.00 98.88 85 VAL A CA 1
ATOM 659 C C . VAL A 1 85 ? -1.228 -0.216 9.766 1.00 98.88 85 VAL A C 1
ATOM 661 O O . VAL A 1 85 ? -0.662 -0.180 10.855 1.00 98.88 85 VAL A O 1
ATOM 664 N N . LEU A 1 86 ? -1.506 -1.360 9.150 1.00 98.81 86 LEU A N 1
ATOM 665 C CA . LEU A 1 86 ? -1.118 -2.657 9.694 1.00 98.81 86 LEU A CA 1
ATOM 666 C C . LEU A 1 86 ? 0.231 -3.089 9.118 1.00 98.81 86 LEU A C 1
ATOM 668 O O . LEU A 1 86 ? 0.372 -3.234 7.906 1.00 98.81 86 LEU A O 1
ATOM 672 N N . ALA A 1 87 ? 1.205 -3.333 9.990 1.00 98.69 87 ALA A N 1
ATOM 673 C CA . ALA A 1 87 ? 2.523 -3.816 9.606 1.00 98.69 87 ALA A CA 1
ATOM 674 C C . ALA A 1 87 ? 2.602 -5.343 9.709 1.00 98.69 87 ALA A C 1
ATOM 676 O O . ALA A 1 87 ? 2.770 -5.884 10.801 1.00 98.69 87 ALA A O 1
ATOM 677 N N . VAL A 1 88 ? 2.494 -6.026 8.568 1.00 98.44 88 VAL A N 1
ATOM 678 C CA . VAL A 1 88 ? 2.647 -7.487 8.436 1.00 98.44 88 VAL A CA 1
ATOM 679 C C . VAL A 1 88 ? 4.053 -7.850 7.949 1.00 98.44 88 VAL A C 1
ATOM 681 O O . VAL A 1 88 ? 4.782 -6.993 7.450 1.00 98.44 88 VAL A O 1
ATOM 684 N N . SER A 1 89 ? 4.461 -9.111 8.103 1.00 97.81 89 SER A N 1
ATOM 685 C CA . SER A 1 89 ? 5.722 -9.605 7.535 1.00 97.81 89 SER A CA 1
ATOM 686 C C . SER A 1 89 ? 5.531 -10.063 6.091 1.00 97.81 89 SER A C 1
ATOM 688 O O . SER A 1 89 ? 4.530 -10.702 5.778 1.00 97.81 89 SER A O 1
ATOM 690 N N . ASP A 1 90 ? 6.525 -9.791 5.244 1.00 96.12 90 ASP A N 1
ATOM 691 C CA . ASP A 1 90 ? 6.643 -10.304 3.872 1.00 96.12 90 ASP A CA 1
ATOM 692 C C . ASP A 1 90 ? 7.287 -11.708 3.795 1.00 96.12 90 ASP A C 1
ATOM 694 O O . ASP A 1 90 ? 7.443 -12.280 2.717 1.00 96.12 90 ASP A O 1
ATOM 698 N N . GLY A 1 91 ? 7.686 -12.262 4.946 1.00 96.25 91 GLY A N 1
ATOM 699 C CA . GLY A 1 91 ? 8.422 -13.521 5.073 1.00 96.25 91 GLY A CA 1
ATOM 700 C C . GLY A 1 91 ? 9.946 -13.394 4.944 1.00 96.25 91 GLY A C 1
ATOM 701 O O . GLY A 1 91 ? 10.655 -14.329 5.314 1.00 96.25 91 GLY A O 1
ATOM 702 N N . HIS A 1 92 ? 10.470 -12.243 4.513 1.00 94.06 92 HIS A N 1
ATOM 703 C CA . HIS A 1 92 ? 11.884 -12.071 4.156 1.00 94.06 92 HIS A CA 1
ATOM 704 C C . HIS A 1 92 ? 12.565 -10.976 4.970 1.00 94.06 92 HIS A C 1
ATOM 706 O O . HIS A 1 92 ? 13.542 -11.234 5.683 1.00 94.06 92 HIS A O 1
ATOM 712 N N . ARG A 1 93 ? 12.051 -9.749 4.886 1.00 93.00 93 ARG A N 1
ATOM 713 C CA . ARG A 1 93 ? 12.664 -8.571 5.494 1.00 93.00 93 ARG A CA 1
ATOM 714 C C . ARG A 1 93 ? 12.542 -8.598 7.013 1.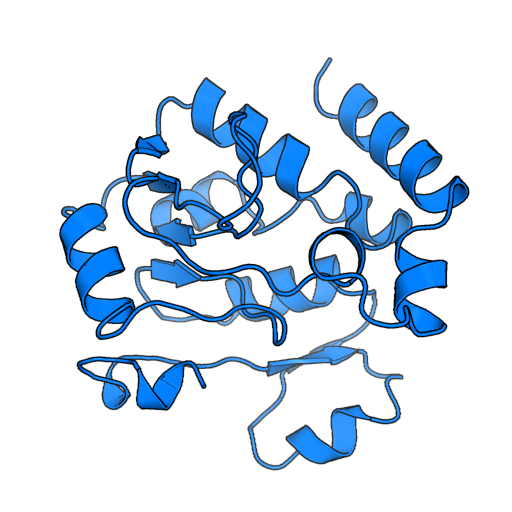00 93.00 93 ARG A C 1
ATOM 716 O O . ARG A 1 93 ? 11.600 -9.136 7.596 1.00 93.00 93 ARG A O 1
ATOM 723 N N . LYS A 1 94 ? 13.539 -7.998 7.667 1.00 93.75 94 LYS A N 1
ATOM 724 C CA . LYS A 1 94 ? 13.601 -7.818 9.130 1.00 93.75 94 LYS A CA 1
ATOM 725 C C . LYS A 1 94 ? 13.597 -6.350 9.549 1.00 93.75 94 LYS A C 1
ATOM 727 O O . LYS A 1 94 ? 13.622 -6.065 10.742 1.00 93.75 94 LYS A O 1
ATOM 732 N N . ASP A 1 95 ? 13.589 -5.436 8.584 1.00 95.50 95 ASP A N 1
ATOM 733 C CA . ASP A 1 95 ? 13.486 -4.006 8.839 1.00 95.50 95 ASP A CA 1
ATOM 734 C C . ASP A 1 95 ? 12.022 -3.538 8.884 1.00 95.50 95 ASP A C 1
ATOM 736 O O . ASP A 1 95 ? 11.079 -4.334 8.877 1.00 95.50 95 ASP A O 1
ATOM 740 N N . GLN A 1 96 ? 11.836 -2.223 9.001 1.00 95.62 96 GLN A N 1
ATOM 741 C CA . GLN A 1 96 ? 10.520 -1.615 9.174 1.00 95.62 96 GLN A CA 1
ATOM 742 C C . GLN A 1 96 ? 9.759 -1.374 7.864 1.00 95.62 96 GLN A C 1
ATOM 744 O O . GLN A 1 96 ? 8.642 -0.861 7.926 1.00 95.62 96 GLN A O 1
ATOM 749 N N . LEU A 1 97 ? 10.312 -1.736 6.701 1.00 97.69 97 LEU A N 1
ATOM 750 C CA . LEU A 1 97 ? 9.651 -1.482 5.422 1.00 97.69 97 LEU A CA 1
ATOM 751 C C . LEU A 1 97 ? 8.301 -2.212 5.348 1.00 97.69 97 LEU A C 1
ATOM 753 O O . LEU A 1 97 ? 8.197 -3.393 5.683 1.00 97.69 97 LEU A O 1
ATOM 757 N N . LEU A 1 98 ? 7.261 -1.490 4.936 1.00 97.88 98 LEU A N 1
ATOM 758 C CA . LEU A 1 98 ? 5.909 -2.003 4.731 1.00 97.88 98 LEU A CA 1
ATOM 759 C C . LEU A 1 98 ? 5.717 -2.332 3.248 1.00 97.88 98 LEU A C 1
ATOM 761 O O . LEU A 1 98 ? 5.254 -1.495 2.481 1.00 97.88 98 LEU A O 1
ATOM 765 N N . CYS A 1 99 ? 6.074 -3.554 2.851 1.00 95.56 99 CYS A N 1
ATOM 766 C CA . CYS A 1 99 ? 6.058 -3.987 1.446 1.00 95.56 99 CYS A CA 1
ATOM 767 C C . CYS A 1 99 ? 4.650 -4.196 0.856 1.00 95.56 99 CYS A C 1
ATOM 769 O O . CYS A 1 99 ? 4.511 -4.353 -0.354 1.00 95.56 99 CYS A O 1
ATOM 771 N N . ILE A 1 100 ? 3.613 -4.188 1.696 1.00 97.38 100 ILE A N 1
ATOM 772 C CA . ILE A 1 100 ? 2.210 -4.174 1.280 1.00 97.38 100 ILE A CA 1
ATOM 773 C C . ILE A 1 100 ? 1.458 -3.111 2.079 1.00 97.38 100 ILE A C 1
ATOM 775 O O . ILE A 1 100 ? 1.558 -3.050 3.308 1.00 97.38 100 ILE A O 1
ATOM 779 N N . ALA A 1 101 ? 0.689 -2.265 1.396 1.00 98.38 101 ALA A N 1
ATOM 780 C CA . ALA A 1 101 ? -0.129 -1.265 2.069 1.00 98.38 101 ALA A CA 1
ATOM 781 C C . ALA A 1 101 ? -1.443 -1.877 2.581 1.00 98.38 101 ALA A C 1
ATOM 783 O O . ALA A 1 101 ? -2.305 -2.290 1.803 1.00 98.38 101 ALA A O 1
ATOM 784 N N . ILE A 1 102 ? -1.611 -1.895 3.905 1.00 98.75 102 ILE A N 1
ATOM 785 C CA . ILE A 1 102 ? -2.853 -2.262 4.596 1.00 98.75 102 ILE A CA 1
ATOM 786 C C . ILE A 1 102 ? -3.199 -1.126 5.554 1.00 98.75 102 ILE A C 1
ATOM 788 O O . ILE A 1 102 ? -2.454 -0.860 6.496 1.00 98.75 102 ILE A O 1
ATOM 792 N N . LEU A 1 103 ? -4.313 -0.437 5.327 1.00 98.88 103 LEU A N 1
ATOM 793 C CA . LEU A 1 103 ? -4.670 0.763 6.082 1.00 98.88 103 LEU A CA 1
ATOM 794 C C . LEU A 1 103 ? -6.176 0.942 6.237 1.00 98.88 103 LEU A C 1
ATOM 796 O O . LEU A 1 103 ? -6.973 0.464 5.431 1.00 98.88 103 LEU A O 1
ATOM 800 N N . THR A 1 104 ? -6.584 1.689 7.258 1.00 98.88 104 THR A N 1
ATOM 801 C CA . THR A 1 104 ? -7.980 2.111 7.393 1.00 98.88 104 THR A CA 1
ATOM 802 C C . THR A 1 104 ? -8.330 3.171 6.348 1.00 98.88 104 THR A C 1
ATOM 804 O O . THR A 1 104 ? -7.499 3.980 5.927 1.00 98.88 104 THR A O 1
ATOM 807 N N . ARG A 1 105 ? -9.605 3.239 5.9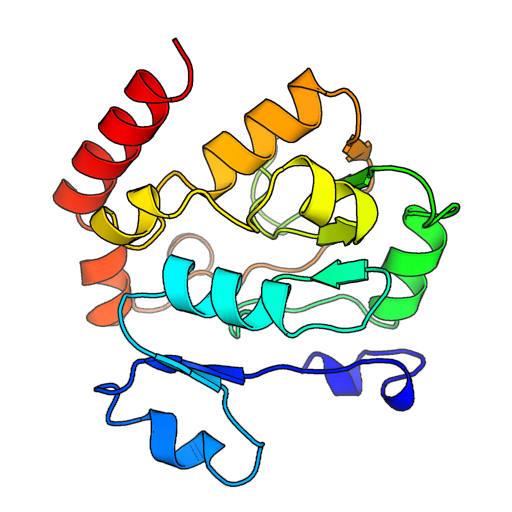57 1.00 98.56 105 ARG A N 1
ATOM 808 C CA . ARG A 1 105 ? -10.116 4.281 5.053 1.00 98.56 105 ARG A CA 1
ATOM 809 C C . ARG A 1 105 ? -9.857 5.687 5.589 1.00 98.56 105 ARG A C 1
ATOM 811 O O . ARG A 1 105 ? -9.589 6.594 4.809 1.00 98.56 105 ARG A O 1
ATOM 818 N N . ASN A 1 106 ? -9.943 5.882 6.904 1.00 98.38 106 ASN A N 1
ATOM 819 C CA . ASN A 1 106 ? -9.667 7.184 7.507 1.00 98.38 106 ASN A CA 1
ATOM 820 C C . ASN A 1 106 ? -8.192 7.568 7.360 1.00 98.38 106 ASN A C 1
ATOM 822 O O . ASN A 1 106 ? -7.907 8.729 7.070 1.00 98.38 106 ASN A O 1
ATOM 826 N N . ARG A 1 107 ? -7.270 6.595 7.433 1.00 98.56 107 ARG A N 1
ATOM 827 C CA . ARG A 1 107 ? -5.869 6.845 7.090 1.00 98.56 107 ARG A CA 1
ATOM 828 C C . ARG A 1 107 ? -5.717 7.257 5.627 1.00 98.56 107 ARG A C 1
ATOM 830 O O . ARG A 1 107 ? -5.091 8.283 5.380 1.00 98.56 107 ARG A O 1
ATOM 837 N N . LEU A 1 108 ? -6.334 6.525 4.690 1.00 98.62 108 LEU A N 1
ATOM 838 C CA . LEU A 1 108 ? -6.298 6.858 3.257 1.00 98.62 108 LEU A CA 1
ATOM 839 C C . LEU A 1 108 ? -6.796 8.289 3.002 1.00 98.62 108 LEU A C 1
ATOM 841 O O . LEU A 1 108 ? -6.119 9.069 2.342 1.00 98.62 108 LEU A O 1
ATOM 845 N N . LYS A 1 109 ? -7.946 8.661 3.581 1.00 98.19 109 LYS A N 1
ATOM 846 C CA . LYS A 1 109 ? -8.528 10.007 3.443 1.00 98.19 109 LYS A CA 1
ATOM 847 C C . LYS A 1 109 ? -7.598 11.111 3.937 1.00 98.19 109 LYS A C 1
ATOM 849 O O . LYS A 1 109 ? -7.543 12.164 3.315 1.00 98.19 109 LYS A O 1
ATOM 854 N N . LYS A 1 110 ? -6.882 10.886 5.042 1.00 97.31 110 LYS A N 1
ATOM 855 C CA . LYS A 1 110 ? -5.950 11.881 5.584 1.00 97.31 110 LYS A CA 1
ATOM 856 C C . LYS A 1 110 ? -4.725 12.083 4.702 1.00 97.31 110 LYS A C 1
ATOM 858 O O . LYS A 1 110 ? -4.288 13.216 4.546 1.00 97.31 110 LYS A O 1
ATOM 863 N N . GLN A 1 111 ? -4.165 11.005 4.153 1.00 95.88 111 GLN A N 1
ATOM 864 C CA . GLN A 1 111 ? -2.979 11.101 3.294 1.00 95.88 111 GLN A CA 1
ATOM 865 C C . GLN A 1 111 ? -3.312 11.461 1.831 1.00 95.88 111 GLN A C 1
ATOM 867 O O . GLN A 1 111 ? -2.427 11.901 1.106 1.00 95.88 111 GLN A O 1
ATOM 872 N N . GLY A 1 112 ? -4.571 11.307 1.403 1.00 97.50 112 GLY A N 1
ATOM 873 C CA . GLY A 1 112 ? -5.103 11.765 0.112 1.00 97.50 112 GLY A CA 1
ATOM 874 C C . GLY A 1 112 ? -4.996 10.761 -1.042 1.00 97.50 112 GLY A C 1
ATOM 875 O O . GLY A 1 112 ? -5.847 10.760 -1.924 1.00 97.50 112 GLY A O 1
ATOM 876 N N . TYR A 1 113 ? -4.005 9.874 -1.021 1.00 97.56 113 TYR A N 1
ATOM 877 C CA . TYR A 1 113 ? -3.749 8.843 -2.038 1.00 97.56 113 TYR A CA 1
ATOM 878 C C . TYR A 1 113 ? -3.216 7.570 -1.367 1.00 97.56 113 TYR A C 1
ATOM 880 O O . TYR A 1 113 ? -2.757 7.644 -0.231 1.00 97.56 113 TYR A O 1
ATOM 888 N N . LEU A 1 114 ? -3.227 6.400 -2.015 1.00 98.25 114 LEU A N 1
ATOM 889 C CA . LEU A 1 114 ? -2.575 5.213 -1.437 1.00 98.25 114 LEU A CA 1
ATOM 890 C C . LEU A 1 114 ? -1.051 5.391 -1.439 1.00 98.25 114 LEU A C 1
ATOM 892 O O . LEU A 1 114 ? -0.410 5.254 -0.398 1.00 98.25 114 LEU A O 1
ATOM 896 N N . PHE A 1 115 ? -0.513 5.803 -2.587 1.00 98.38 115 PHE A N 1
ATOM 897 C CA . PHE A 1 115 ? 0.895 6.127 -2.802 1.00 98.38 115 PHE A CA 1
ATOM 898 C C . PHE A 1 115 ? 1.031 7.465 -3.530 1.00 98.38 115 PHE A C 1
ATOM 900 O O . PHE A 1 115 ? 0.154 7.832 -4.312 1.00 98.38 115 PHE A O 1
ATOM 907 N N . ALA A 1 116 ? 2.109 8.211 -3.277 1.00 98.00 116 ALA A N 1
ATOM 908 C CA . ALA A 1 116 ? 2.278 9.525 -3.895 1.00 98.00 116 ALA A CA 1
ATOM 909 C C . ALA A 1 116 ? 2.356 9.390 -5.430 1.00 98.00 116 ALA A C 1
ATOM 911 O O . ALA A 1 116 ? 3.171 8.593 -5.903 1.00 98.00 116 ALA A O 1
ATOM 912 N N . PRO A 1 117 ? 1.527 10.116 -6.211 1.00 97.69 117 PRO A N 1
ATOM 913 C CA . PRO A 1 117 ? 1.447 9.944 -7.665 1.00 97.69 117 PRO A CA 1
ATOM 914 C C . PRO A 1 117 ? 2.780 10.104 -8.401 1.00 97.69 117 PRO A C 1
ATOM 916 O O . PRO A 1 117 ? 2.973 9.516 -9.458 1.00 97.69 117 PRO A O 1
ATOM 919 N N . GLU A 1 118 ? 3.719 10.866 -7.843 1.00 97.94 118 GLU A N 1
ATOM 920 C CA . GLU A 1 118 ? 5.037 11.106 -8.424 1.00 97.94 118 GLU A CA 1
ATOM 921 C C . GLU A 1 118 ? 5.845 9.813 -8.606 1.00 97.94 118 GLU A C 1
ATOM 923 O O . GLU A 1 118 ? 6.617 9.712 -9.559 1.00 97.94 118 GLU A O 1
ATOM 928 N N . TYR A 1 119 ? 5.635 8.800 -7.755 1.00 98.19 119 TYR A N 1
ATOM 929 C CA . TYR A 1 119 ? 6.332 7.514 -7.871 1.00 98.19 119 TYR A CA 1
ATOM 930 C C . TYR A 1 119 ? 5.949 6.719 -9.119 1.00 98.19 119 TYR A C 1
ATOM 932 O O . TYR A 1 119 ? 6.672 5.793 -9.481 1.00 98.19 119 TYR A O 1
ATOM 940 N N . ASP A 1 120 ? 4.879 7.086 -9.826 1.00 96.19 120 ASP A N 1
ATOM 941 C CA . ASP A 1 120 ? 4.544 6.484 -11.119 1.00 96.19 120 ASP A CA 1
ATOM 942 C C . ASP A 1 120 ? 5.679 6.690 -12.146 1.00 96.19 120 ASP A C 1
ATOM 944 O O . ASP A 1 120 ? 5.998 5.788 -12.918 1.00 96.19 120 ASP A O 1
ATOM 948 N N . ALA A 1 121 ? 6.407 7.816 -12.056 1.00 96.69 121 ALA A N 1
ATOM 949 C CA . ALA A 1 121 ? 7.592 8.098 -12.875 1.00 96.69 121 ALA A CA 1
ATOM 950 C C . ALA A 1 121 ? 8.783 7.156 -12.601 1.00 96.69 121 ALA A C 1
ATOM 952 O O . ALA A 1 121 ? 9.716 7.096 -13.399 1.00 96.69 121 ALA A O 1
ATOM 953 N N . ALA A 1 122 ? 8.756 6.437 -11.477 1.00 97.19 122 ALA A N 1
ATOM 954 C CA . ALA A 1 122 ? 9.747 5.447 -11.065 1.00 97.19 122 ALA A CA 1
ATOM 955 C C . ALA A 1 122 ? 9.152 4.032 -11.021 1.00 97.19 122 ALA A C 1
ATOM 957 O O . ALA A 1 122 ? 9.677 3.164 -10.327 1.00 97.19 122 ALA A O 1
ATOM 958 N N . SER A 1 123 ? 8.029 3.792 -11.709 1.00 94.88 123 SER A N 1
ATOM 959 C CA . SER A 1 123 ? 7.327 2.507 -11.674 1.00 94.88 123 SER A CA 1
ATOM 960 C C . SER A 1 123 ? 6.969 2.050 -10.247 1.00 94.88 123 SER A C 1
ATOM 962 O O . SER A 1 123 ? 6.955 0.860 -9.964 1.00 94.88 123 SER A O 1
ATOM 964 N N . GLY A 1 124 ? 6.705 2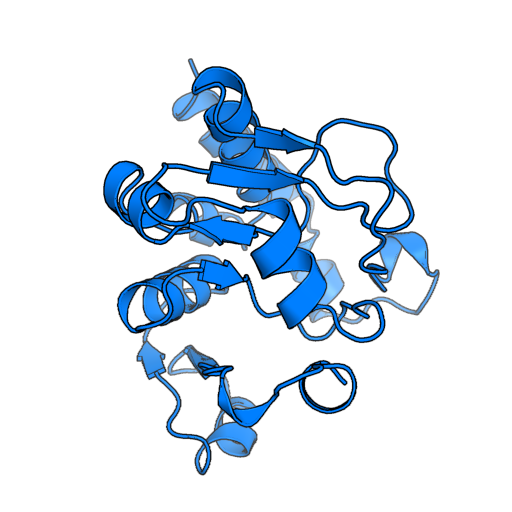.977 -9.324 1.00 95.75 124 GLY A N 1
ATOM 965 C CA . GLY A 1 124 ? 6.363 2.684 -7.929 1.00 95.75 124 GLY A CA 1
ATOM 966 C C . GLY A 1 124 ? 7.550 2.436 -6.994 1.00 95.75 124 GLY A C 1
ATOM 967 O O . GLY A 1 124 ? 7.341 2.310 -5.787 1.00 95.75 124 GLY A O 1
ATOM 968 N N . ILE A 1 125 ? 8.786 2.421 -7.496 1.00 96.75 125 ILE A N 1
ATOM 969 C CA . ILE A 1 125 ? 9.990 2.274 -6.668 1.00 96.75 125 ILE A CA 1
ATOM 970 C C . ILE A 1 125 ? 10.072 3.429 -5.649 1.00 96.75 125 ILE A C 1
ATOM 972 O O . ILE A 1 125 ? 9.899 4.587 -6.019 1.00 96.75 125 ILE A O 1
ATOM 976 N N . TYR A 1 126 ? 10.335 3.107 -4.372 1.00 97.81 126 TYR A N 1
ATOM 977 C CA . TYR A 1 126 ? 10.287 3.990 -3.185 1.00 97.81 126 TYR A CA 1
ATOM 978 C C . TYR A 1 126 ? 8.893 4.433 -2.690 1.00 97.81 126 TYR A C 1
ATOM 980 O O . TYR A 1 126 ? 8.800 5.125 -1.670 1.00 97.81 126 TYR A O 1
ATOM 988 N N . SER A 1 127 ? 7.797 4.023 -3.333 1.00 98.00 127 SER A N 1
ATOM 989 C CA . SER A 1 127 ? 6.452 4.388 -2.857 1.00 98.00 127 SER A CA 1
ATOM 990 C C . SER A 1 127 ? 6.111 3.787 -1.484 1.00 98.00 127 SER A C 1
ATOM 992 O O . SER A 1 127 ? 5.531 4.463 -0.628 1.00 98.00 127 SER A O 1
ATOM 994 N N . ASP A 1 128 ? 6.539 2.551 -1.239 1.00 97.06 128 ASP A N 1
ATOM 995 C CA . ASP A 1 128 ? 6.441 1.840 0.034 1.00 97.06 128 ASP A CA 1
ATOM 996 C C . ASP A 1 128 ? 7.381 2.421 1.103 1.00 97.06 128 ASP A C 1
ATOM 998 O O . ASP A 1 128 ? 7.010 2.482 2.279 1.00 97.06 128 ASP A O 1
ATOM 1002 N N . ASN A 1 129 ? 8.556 2.931 0.714 1.00 98.44 129 ASN A N 1
ATOM 1003 C CA . ASN A 1 129 ? 9.449 3.670 1.609 1.00 98.44 129 ASN A CA 1
ATOM 1004 C C . ASN A 1 129 ? 8.760 4.917 2.190 1.00 98.44 129 ASN A C 1
ATOM 1006 O O . ASN A 1 129 ? 8.795 5.114 3.406 1.00 98.44 129 ASN A O 1
ATOM 1010 N N . GLU A 1 130 ? 8.118 5.750 1.361 1.00 98.38 130 GLU A N 1
ATOM 1011 C CA . GLU A 1 130 ? 7.391 6.941 1.844 1.00 98.38 130 GLU A CA 1
ATOM 1012 C C . GLU A 1 130 ? 6.158 6.562 2.657 1.00 98.38 130 GLU A C 1
ATOM 1014 O O . GLU A 1 130 ? 5.930 7.134 3.727 1.00 98.38 130 GLU A O 1
ATOM 1019 N N . PHE A 1 131 ? 5.394 5.569 2.194 1.00 98.56 131 PHE A N 1
ATOM 1020 C CA . PHE A 1 131 ? 4.254 5.042 2.939 1.00 98.56 131 PHE A CA 1
ATOM 1021 C C . PHE A 1 131 ? 4.665 4.596 4.350 1.00 98.56 131 PHE A C 1
ATOM 1023 O O . PHE A 1 131 ? 4.050 5.003 5.339 1.00 98.56 131 PHE A O 1
ATOM 1030 N N . THR A 1 132 ? 5.763 3.844 4.446 1.00 98.62 132 THR A N 1
ATOM 1031 C CA . THR A 1 132 ? 6.365 3.399 5.707 1.00 98.62 132 THR A CA 1
ATOM 1032 C C . THR A 1 132 ? 6.773 4.580 6.578 1.00 98.62 132 THR A C 1
ATOM 1034 O O . THR A 1 132 ? 6.319 4.693 7.718 1.00 98.62 132 THR A O 1
ATOM 1037 N N . ALA A 1 133 ? 7.616 5.474 6.050 1.00 98.25 133 ALA A N 1
ATOM 1038 C CA . ALA A 1 133 ? 8.177 6.586 6.810 1.00 98.25 133 ALA A CA 1
ATOM 1039 C C . ALA A 1 133 ? 7.076 7.468 7.414 1.00 98.25 133 ALA A C 1
ATOM 1041 O O . ALA A 1 133 ? 7.113 7.782 8.604 1.00 98.25 133 ALA A O 1
ATOM 1042 N N . ARG A 1 134 ? 6.046 7.797 6.624 1.00 97.81 134 ARG A N 1
ATOM 1043 C CA . ARG A 1 134 ? 4.920 8.621 7.079 1.00 97.81 134 ARG A CA 1
ATOM 1044 C C . ARG A 1 134 ? 4.039 7.904 8.090 1.00 97.81 134 ARG A C 1
ATOM 1046 O O . ARG A 1 134 ? 3.637 8.521 9.070 1.00 97.81 134 ARG A O 1
ATOM 1053 N N . ALA A 1 135 ? 3.758 6.614 7.900 1.00 98.50 135 ALA A N 1
ATOM 1054 C CA . ALA A 1 135 ? 2.955 5.856 8.858 1.00 98.50 135 ALA A CA 1
ATOM 1055 C C . ALA A 1 135 ? 3.612 5.819 10.250 1.00 98.50 135 ALA A C 1
ATOM 1057 O O . ALA A 1 135 ? 2.936 6.036 11.263 1.00 98.50 135 ALA A O 1
ATOM 1058 N N . TYR A 1 136 ? 4.932 5.598 10.299 1.00 98.50 136 TYR A N 1
ATOM 1059 C CA . TYR A 1 136 ? 5.701 5.618 11.545 1.00 98.50 136 TYR A CA 1
ATOM 1060 C C . TYR A 1 136 ? 5.823 7.023 12.143 1.00 98.50 136 TYR A C 1
ATOM 1062 O O . TYR A 1 136 ? 5.632 7.175 13.350 1.00 98.50 136 TYR A O 1
ATOM 1070 N N . ALA A 1 137 ? 6.081 8.048 11.324 1.00 97.81 137 ALA A N 1
ATOM 1071 C CA . ALA A 1 137 ? 6.129 9.439 11.782 1.00 97.81 137 ALA A CA 1
ATOM 1072 C C . ALA A 1 137 ? 4.796 9.881 12.411 1.00 97.81 137 ALA A C 1
ATOM 1074 O O . ALA A 1 137 ? 4.783 10.492 13.481 1.00 97.81 137 ALA A O 1
ATOM 1075 N N . ASP A 1 138 ? 3.677 9.475 11.807 1.00 98.00 138 ASP A N 1
ATOM 1076 C CA . ASP A 1 138 ? 2.322 9.747 12.294 1.00 98.00 138 ASP A CA 1
ATOM 1077 C C . ASP A 1 138 ? 1.901 8.844 13.467 1.00 98.00 138 ASP A C 1
ATOM 1079 O O . ASP A 1 138 ? 0.803 8.999 14.004 1.00 98.00 138 ASP A O 1
ATOM 1083 N N . LYS A 1 139 ? 2.755 7.894 13.878 1.00 98.19 139 LYS A N 1
ATOM 1084 C CA . LYS A 1 139 ? 2.506 6.933 14.968 1.00 98.19 139 LYS A CA 1
ATOM 1085 C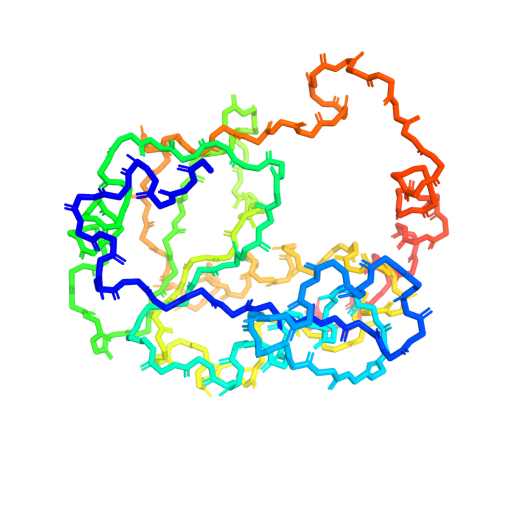 C . LYS A 1 139 ? 1.186 6.170 14.802 1.00 98.19 139 LYS A C 1
ATOM 1087 O O . LYS A 1 139 ? 0.495 5.889 15.782 1.00 98.19 139 LYS A O 1
ATOM 1092 N N . CYS A 1 140 ? 0.836 5.835 13.560 1.00 98.31 140 CYS A N 1
ATOM 1093 C CA . CYS A 1 140 ? -0.398 5.116 13.228 1.00 98.31 140 CYS A CA 1
ATOM 1094 C C . CYS A 1 140 ? -0.166 3.648 12.835 1.00 98.31 140 CYS A C 1
ATOM 1096 O O . CYS A 1 140 ? -1.096 2.978 12.389 1.00 98.31 140 CYS A O 1
ATOM 1098 N N . VAL A 1 141 ? 1.053 3.132 13.008 1.00 98.81 141 VAL A N 1
ATOM 1099 C CA . VAL A 1 141 ? 1.377 1.728 12.733 1.00 98.81 141 VAL A CA 1
ATOM 1100 C C . VAL A 1 141 ? 0.901 0.824 13.870 1.00 98.81 141 VAL A C 1
ATOM 1102 O O . VAL A 1 141 ? 1.194 1.067 15.040 1.00 98.81 141 VAL A O 1
ATOM 1105 N N . ILE A 1 142 ? 0.207 -0.250 13.506 1.00 98.69 142 ILE A N 1
ATOM 1106 C CA . ILE A 1 142 ? -0.099 -1.393 14.361 1.00 98.69 142 ILE A CA 1
ATOM 1107 C C . ILE A 1 142 ? 0.847 -2.526 13.966 1.00 98.69 142 ILE A C 1
ATOM 1109 O O . ILE A 1 142 ? 0.812 -3.019 12.838 1.00 98.69 142 ILE A O 1
ATOM 1113 N N . GLU A 1 143 ? 1.701 -2.926 14.902 1.00 98.19 143 GLU A N 1
ATOM 1114 C CA . GLU A 1 143 ? 2.686 -3.987 14.708 1.00 98.19 143 GLU A CA 1
ATOM 1115 C C . GLU A 1 143 ? 2.016 -5.369 14.709 1.00 98.19 143 GLU A C 1
ATOM 1117 O O . GLU A 1 143 ? 1.398 -5.776 15.694 1.00 98.19 143 GLU A O 1
ATOM 1122 N N . ALA A 1 144 ? 2.144 -6.098 13.601 1.00 98.25 144 ALA A N 1
ATOM 1123 C CA . ALA A 1 144 ? 1.603 -7.445 13.424 1.00 98.25 144 ALA A CA 1
ATOM 1124 C C . ALA A 1 144 ? 2.516 -8.317 12.545 1.00 98.25 144 ALA A C 1
ATOM 1126 O O . ALA A 1 144 ? 2.045 -9.153 11.778 1.00 98.25 144 ALA A O 1
ATOM 1127 N N . ARG A 1 145 ? 3.839 -8.123 12.636 1.00 97.56 145 ARG A N 1
ATOM 1128 C CA . ARG A 1 145 ? 4.838 -8.860 11.838 1.00 97.56 145 ARG A CA 1
ATOM 1129 C C . ARG A 1 145 ? 4.943 -10.348 12.184 1.00 97.56 145 ARG A C 1
ATOM 1131 O O . ARG A 1 145 ? 5.642 -11.084 11.498 1.00 97.56 145 ARG A O 1
ATOM 1138 N N . ASP A 1 146 ? 4.246 -10.804 13.219 1.00 97.69 146 ASP A N 1
ATOM 1139 C CA . ASP A 1 146 ? 4.005 -12.226 13.462 1.00 97.69 146 ASP A CA 1
ATOM 1140 C C . ASP A 1 146 ? 3.005 -12.835 12.458 1.00 97.69 146 ASP A C 1
ATOM 1142 O O . ASP A 1 146 ? 2.997 -14.045 12.243 1.00 97.69 146 ASP A O 1
ATOM 1146 N N . VAL A 1 147 ? 2.199 -12.000 11.795 1.00 98.12 147 VAL A N 1
ATOM 1147 C CA . VAL A 1 147 ? 1.347 -12.381 10.667 1.00 98.12 147 VAL A CA 1
ATOM 1148 C C . VAL A 1 147 ? 2.156 -12.267 9.377 1.00 98.12 147 VAL A C 1
ATOM 1150 O O . VAL A 1 147 ? 2.592 -11.179 8.996 1.00 98.12 147 VAL A O 1
ATOM 1153 N N . VAL A 1 148 ? 2.338 -13.394 8.691 1.00 97.94 148 VAL A N 1
ATOM 1154 C CA . VAL A 1 148 ? 3.126 -13.472 7.456 1.00 97.94 148 VAL A CA 1
ATOM 1155 C C . VAL A 1 148 ? 2.203 -13.492 6.245 1.00 97.94 148 VAL A C 1
ATOM 1157 O O . VAL A 1 148 ? 1.406 -14.415 6.081 1.00 97.94 148 VAL A O 1
ATOM 1160 N N . PHE A 1 149 ? 2.344 -12.488 5.388 1.00 97.56 149 PHE A N 1
ATOM 1161 C CA . PHE A 1 149 ? 1.862 -12.496 4.015 1.00 97.56 149 PHE A CA 1
ATOM 1162 C C . PHE A 1 149 ? 3.087 -12.791 3.154 1.00 97.56 149 PHE A C 1
ATOM 1164 O O . PHE A 1 149 ? 3.944 -11.935 2.989 1.00 97.56 149 PHE A O 1
ATOM 1171 N N . GLN A 1 150 ? 3.235 -14.021 2.670 1.00 96.56 150 GLN A N 1
ATOM 1172 C CA . GLN A 1 150 ? 4.463 -14.422 1.990 1.00 96.56 150 GLN A CA 1
ATOM 1173 C C . GLN A 1 150 ? 4.584 -13.678 0.657 1.00 96.56 150 GLN A C 1
ATOM 1175 O O . GLN A 1 150 ? 3.760 -13.870 -0.240 1.00 96.56 150 GLN A O 1
ATOM 1180 N N . HIS A 1 151 ? 5.622 -12.854 0.514 1.00 94.31 151 HIS A N 1
ATOM 1181 C CA . HIS A 1 151 ? 5.913 -12.159 -0.736 1.00 94.31 151 HIS A CA 1
ATOM 1182 C C . HIS A 1 151 ? 6.742 -13.073 -1.638 1.00 94.31 151 HIS A C 1
ATOM 1184 O O . HIS A 1 151 ? 7.876 -13.432 -1.314 1.00 94.31 151 HIS A O 1
ATOM 1190 N N . ASN A 1 152 ? 6.177 -13.489 -2.766 1.00 92.00 152 ASN A N 1
ATOM 1191 C CA . ASN A 1 152 ? 6.806 -14.395 -3.728 1.00 92.00 152 ASN A CA 1
ATOM 1192 C C . ASN A 1 152 ? 7.566 -13.632 -4.823 1.00 92.00 152 ASN A C 1
ATOM 1194 O O . ASN A 1 152 ? 7.571 -14.032 -5.985 1.00 92.00 152 ASN A O 1
ATOM 1198 N N . ASN A 1 153 ? 8.227 -12.536 -4.450 1.00 84.00 153 ASN A N 1
ATOM 1199 C CA . ASN A 1 153 ? 9.014 -11.726 -5.371 1.00 84.00 153 ASN A CA 1
ATOM 1200 C C . ASN A 1 153 ? 10.220 -12.530 -5.917 1.00 84.00 153 ASN A C 1
ATOM 1202 O O . ASN A 1 153 ? 10.947 -13.131 -5.114 1.00 84.00 153 ASN A O 1
ATOM 1206 N N . PRO A 1 154 ? 10.486 -12.526 -7.240 1.00 85.12 154 PRO A N 1
ATOM 1207 C CA . PRO A 1 154 ? 11.658 -13.167 -7.848 1.00 85.12 154 PRO A CA 1
ATOM 1208 C C . PRO A 1 154 ? 13.000 -12.854 -7.166 1.00 85.12 154 PRO A C 1
ATOM 1210 O O . PRO A 1 154 ? 13.856 -13.734 -7.074 1.00 85.12 154 PRO A O 1
ATOM 1213 N N . MET A 1 155 ? 13.167 -11.649 -6.606 1.00 82.44 155 MET A N 1
ATOM 1214 C CA . MET A 1 155 ? 14.373 -11.251 -5.857 1.00 82.44 155 MET A CA 1
ATOM 1215 C C . MET A 1 155 ? 14.615 -12.084 -4.595 1.00 82.44 155 MET A C 1
ATOM 1217 O O . MET A 1 155 ? 15.759 -12.211 -4.164 1.00 82.44 155 MET A O 1
ATOM 1221 N N . PHE A 1 156 ? 13.561 -12.649 -4.002 1.00 83.19 156 PHE A N 1
ATOM 1222 C CA . PHE A 1 156 ? 13.655 -13.472 -2.796 1.00 83.19 156 PHE A CA 1
ATOM 1223 C C . PHE A 1 156 ? 13.515 -14.967 -3.080 1.00 83.19 156 PHE A C 1
ATOM 1225 O O . PHE A 1 156 ? 14.077 -15.788 -2.360 1.00 83.19 156 PHE A O 1
ATOM 1232 N N . THR A 1 157 ? 12.761 -15.337 -4.116 1.00 80.88 157 THR A N 1
ATOM 1233 C CA . THR A 1 157 ? 12.467 -16.742 -4.431 1.00 80.88 157 THR A CA 1
ATOM 1234 C C . THR A 1 157 ? 13.492 -17.380 -5.366 1.00 80.88 157 THR A C 1
ATOM 1236 O O . THR A 1 157 ? 13.529 -18.604 -5.479 1.00 80.88 157 THR A O 1
ATOM 1239 N N . GLY A 1 158 ? 14.313 -16.576 -6.054 1.00 80.56 158 GLY A N 1
ATOM 1240 C CA . GLY A 1 158 ? 15.255 -17.057 -7.067 1.00 80.56 158 GLY A CA 1
ATOM 1241 C C . GLY A 1 158 ? 14.577 -17.550 -8.349 1.00 80.56 158 GLY A C 1
ATOM 1242 O O . GLY A 1 158 ? 15.231 -18.174 -9.186 1.00 80.56 158 GLY A O 1
ATOM 1243 N N . GLN A 1 159 ? 13.273 -17.295 -8.513 1.00 83.19 159 GLN A N 1
ATOM 1244 C CA . GLN A 1 159 ? 12.579 -17.571 -9.767 1.00 83.19 159 GLN A CA 1
ATOM 1245 C C . GLN A 1 159 ? 13.111 -16.665 -10.888 1.00 83.19 159 GLN A C 1
ATOM 1247 O O . GLN A 1 159 ? 13.518 -15.533 -10.615 1.00 83.19 159 GLN A O 1
ATOM 1252 N N . PRO A 1 160 ? 13.110 -17.129 -12.153 1.00 84.31 160 PRO A N 1
ATOM 1253 C CA . PRO A 1 160 ? 13.514 -16.294 -13.277 1.00 84.31 160 PRO A CA 1
ATOM 1254 C C . PRO A 1 160 ? 12.678 -15.012 -13.340 1.00 84.31 160 PRO A C 1
ATOM 1256 O O . PRO A 1 160 ? 11.454 -15.070 -13.442 1.00 84.31 160 PRO A O 1
ATOM 1259 N N . ALA A 1 161 ? 13.349 -13.863 -13.290 1.00 86.62 161 ALA A N 1
ATOM 1260 C CA . ALA A 1 161 ? 12.723 -12.572 -13.528 1.00 86.62 161 ALA A CA 1
ATOM 1261 C C . ALA A 1 161 ? 12.310 -12.454 -15.000 1.00 86.62 161 ALA A C 1
ATOM 1263 O O . ALA A 1 161 ? 13.111 -12.734 -15.896 1.00 86.62 161 ALA A O 1
ATOM 1264 N N . ASP A 1 162 ? 11.075 -12.025 -15.251 1.00 87.75 162 ASP A N 1
ATOM 1265 C CA . ASP A 1 162 ? 10.637 -11.686 -16.600 1.00 87.75 162 ASP A CA 1
ATOM 1266 C C . ASP A 1 162 ? 11.087 -10.267 -17.000 1.00 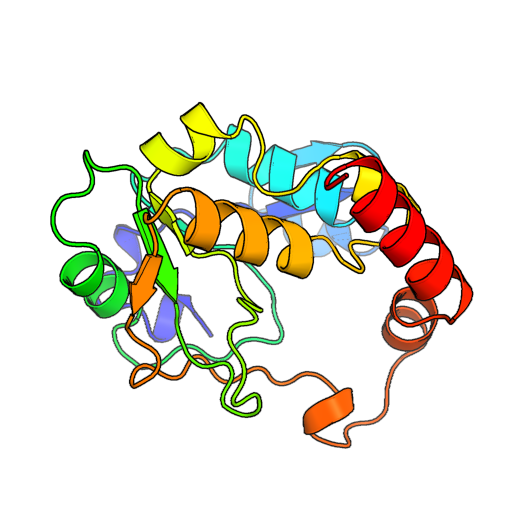87.75 162 ASP A C 1
ATOM 1268 O O . ASP A 1 162 ? 11.662 -9.507 -16.213 1.00 87.75 162 ASP A O 1
ATOM 1272 N N . ASN A 1 163 ? 10.851 -9.902 -18.261 1.00 89.44 163 ASN A N 1
ATOM 1273 C CA . ASN A 1 163 ? 11.266 -8.598 -18.780 1.00 89.44 163 ASN A CA 1
ATOM 1274 C C . ASN A 1 163 ? 10.593 -7.429 -18.049 1.00 89.44 163 ASN A C 1
ATOM 1276 O O . ASN A 1 163 ? 11.200 -6.367 -17.917 1.00 89.44 163 ASN A O 1
ATOM 1280 N N . GLU A 1 164 ? 9.355 -7.613 -17.587 1.00 86.31 164 GLU A N 1
ATOM 1281 C CA . GLU A 1 164 ? 8.609 -6.565 -16.896 1.00 86.31 164 GLU A CA 1
ATOM 1282 C C . GLU A 1 164 ? 9.176 -6.339 -15.494 1.00 86.31 164 GLU A C 1
ATOM 1284 O O . GLU A 1 164 ? 9.427 -5.200 -15.104 1.00 86.31 164 GLU A O 1
ATOM 1289 N N . PHE A 1 165 ? 9.511 -7.420 -14.789 1.00 87.94 165 PHE A N 1
ATOM 1290 C CA . PHE A 1 165 ? 10.217 -7.381 -13.519 1.00 87.94 165 PHE A CA 1
ATOM 1291 C C . PHE A 1 165 ? 11.558 -6.646 -13.630 1.00 87.94 165 PHE A C 1
ATOM 1293 O O . PHE A 1 165 ? 11.865 -5.778 -12.809 1.00 87.94 165 PHE A O 1
ATOM 1300 N N . LEU A 1 166 ? 12.361 -6.967 -14.649 1.00 91.06 166 LEU A N 1
ATOM 1301 C CA . LEU A 1 166 ? 13.664 -6.330 -14.872 1.00 91.06 166 LEU A CA 1
ATOM 1302 C C . LEU A 1 166 ? 13.526 -4.843 -15.225 1.00 91.06 166 LEU A C 1
ATOM 1304 O O . LEU A 1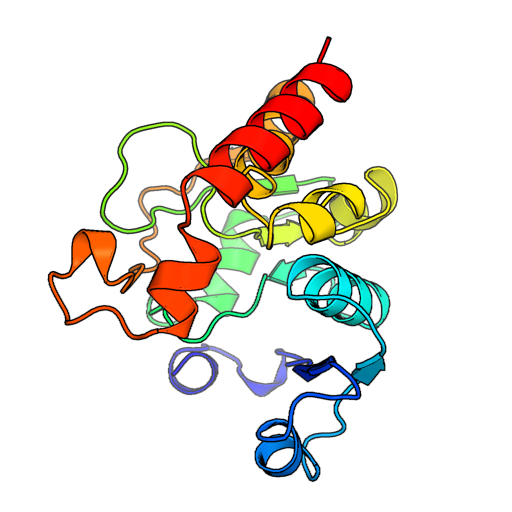 166 ? 14.304 -4.021 -14.741 1.00 91.06 166 LEU A O 1
ATOM 1308 N N . ARG A 1 167 ? 12.524 -4.481 -16.038 1.00 90.31 167 ARG A N 1
ATOM 1309 C CA . ARG A 1 167 ? 12.212 -3.086 -16.379 1.00 90.31 167 ARG A CA 1
ATOM 1310 C C . ARG A 1 167 ? 11.798 -2.299 -15.137 1.00 90.31 167 ARG A C 1
ATOM 1312 O O . ARG A 1 167 ? 12.320 -1.207 -14.906 1.00 90.31 167 ARG A O 1
ATOM 1319 N N . HIS A 1 168 ? 10.895 -2.867 -14.337 1.00 89.75 168 HIS A N 1
ATOM 1320 C CA . HIS A 1 168 ? 10.418 -2.297 -13.080 1.00 89.75 168 HIS A CA 1
ATOM 1321 C C . HIS A 1 168 ? 11.580 -2.033 -12.114 1.00 89.75 168 HIS A C 1
ATOM 1323 O O . HIS A 1 168 ? 11.715 -0.922 -11.607 1.00 89.75 168 HIS A O 1
ATOM 1329 N N . ASN A 1 169 ? 12.481 -3.005 -11.948 1.00 92.19 169 ASN A N 1
ATOM 1330 C CA . ASN A 1 169 ? 13.635 -2.934 -11.044 1.00 92.19 169 ASN A CA 1
ATOM 1331 C C . ASN A 1 169 ? 14.910 -2.372 -11.707 1.00 92.19 169 ASN A C 1
ATOM 1333 O O . ASN A 1 169 ? 16.025 -2.668 -11.275 1.00 92.19 169 ASN A O 1
ATOM 1337 N N . SER A 1 170 ? 14.777 -1.570 -12.765 1.00 95.06 170 SER A N 1
ATOM 1338 C CA . SER A 1 170 ? 15.928 -0.952 -13.428 1.00 95.06 170 SER A CA 1
ATOM 1339 C C . SER A 1 170 ? 16.625 0.081 -12.532 1.00 95.06 170 SER A C 1
ATOM 1341 O O . SER A 1 170 ? 15.982 0.784 -11.750 1.00 95.06 170 SER A O 1
ATOM 1343 N N . THR A 1 171 ? 17.944 0.239 -12.691 1.00 96.38 171 THR A N 1
ATOM 1344 C CA . THR A 1 171 ? 18.734 1.250 -11.961 1.00 96.38 171 THR A CA 1
ATOM 1345 C C . THR A 1 171 ? 18.134 2.651 -12.088 1.00 96.38 171 THR A C 1
ATOM 1347 O O . THR A 1 171 ? 18.044 3.373 -11.100 1.00 96.38 171 THR A O 1
ATOM 1350 N N . THR A 1 172 ? 17.648 3.010 -13.279 1.00 97.38 172 THR A N 1
ATOM 1351 C CA . THR A 1 172 ? 17.002 4.302 -13.540 1.00 97.38 172 THR A CA 1
ATOM 1352 C C . THR A 1 172 ? 15.767 4.522 -12.665 1.00 97.38 172 THR A C 1
ATOM 1354 O O . THR A 1 172 ? 15.621 5.599 -12.091 1.00 97.38 172 THR A O 1
ATOM 1357 N N . ASN A 1 173 ? 14.906 3.513 -12.491 1.00 97.38 173 ASN A N 1
ATOM 1358 C CA . ASN A 1 173 ? 13.740 3.638 -11.610 1.00 97.38 173 ASN A CA 1
ATOM 1359 C C . ASN A 1 173 ? 14.154 3.815 -10.143 1.00 97.38 173 ASN A C 1
ATOM 1361 O O . ASN A 1 173 ? 13.573 4.644 -9.445 1.00 97.38 173 ASN A O 1
ATOM 1365 N N . TYR A 1 174 ? 15.197 3.117 -9.681 1.00 97.56 174 TYR A N 1
ATOM 1366 C CA . TYR A 1 174 ? 15.745 3.323 -8.335 1.00 97.56 174 TYR A CA 1
ATOM 1367 C C . TYR A 1 174 ? 16.311 4.733 -8.131 1.00 97.56 174 TYR A C 1
ATOM 1369 O O . TYR A 1 174 ? 16.065 5.343 -7.090 1.00 97.56 174 TYR A O 1
ATOM 1377 N N . GLU A 1 175 ? 17.038 5.274 -9.109 1.00 98.25 175 GLU A N 1
ATOM 1378 C CA . GLU A 1 175 ? 17.586 6.635 -9.051 1.00 98.25 175 GLU A CA 1
ATOM 1379 C C . GLU A 1 175 ? 16.479 7.699 -9.027 1.00 98.25 175 GLU A C 1
ATOM 1381 O O . GLU A 1 175 ? 16.511 8.604 -8.188 1.00 98.25 175 GLU A O 1
ATOM 1386 N N . ILE A 1 176 ? 15.471 7.569 -9.898 1.00 98.25 176 ILE A N 1
ATOM 1387 C CA . ILE A 1 176 ? 14.318 8.478 -9.941 1.00 98.25 176 ILE A CA 1
ATOM 1388 C C . ILE A 1 176 ? 13.515 8.378 -8.638 1.00 98.25 176 ILE A C 1
ATOM 1390 O O . ILE A 1 176 ? 13.239 9.407 -8.021 1.00 98.25 176 ILE A O 1
ATOM 1394 N N . GLY A 1 177 ? 13.188 7.164 -8.187 1.00 98.31 177 GLY A N 1
ATOM 1395 C CA . GLY A 1 177 ? 12.419 6.928 -6.963 1.00 98.31 177 GLY A CA 1
ATOM 1396 C C . GLY A 1 177 ? 13.117 7.484 -5.723 1.00 98.31 177 GLY A C 1
ATOM 1397 O O . GLY A 1 177 ? 12.501 8.194 -4.930 1.00 98.31 177 GLY A O 1
ATOM 1398 N N . LYS A 1 178 ? 14.432 7.266 -5.596 1.00 98.19 178 LYS A N 1
ATOM 1399 C CA . LYS A 1 178 ? 15.234 7.827 -4.499 1.00 98.19 178 LYS A CA 1
ATOM 1400 C C . LYS A 1 178 ? 15.225 9.356 -4.500 1.00 98.19 178 LYS A C 1
ATOM 1402 O O . LYS A 1 178 ? 15.153 9.962 -3.431 1.00 98.19 178 LYS A O 1
ATOM 1407 N N . ARG A 1 179 ? 15.302 9.983 -5.679 1.00 98.44 179 ARG A N 1
ATOM 1408 C CA . ARG A 1 179 ? 15.226 11.444 -5.813 1.00 98.44 179 ARG A CA 1
ATOM 1409 C C . ARG A 1 179 ? 13.856 11.972 -5.385 1.00 98.44 179 ARG A C 1
ATOM 1411 O O . ARG A 1 179 ? 13.811 12.889 -4.573 1.00 98.44 179 ARG A O 1
ATOM 1418 N N . ILE A 1 180 ? 12.768 11.357 -5.859 1.00 98.50 180 ILE A N 1
ATOM 1419 C CA . ILE A 1 180 ? 11.398 11.706 -5.443 1.00 98.50 180 ILE A CA 1
ATOM 1420 C C . ILE A 1 180 ? 11.264 11.583 -3.922 1.00 98.50 180 ILE A C 1
ATOM 1422 O O . ILE A 1 180 ? 10.785 12.507 -3.271 1.00 98.50 180 ILE A O 1
ATOM 1426 N N . PHE A 1 181 ? 11.740 10.481 -3.338 1.00 98.38 181 PHE A N 1
ATOM 1427 C CA . PHE A 1 181 ? 11.686 10.272 -1.893 1.00 98.38 181 PHE A CA 1
ATOM 1428 C C . PHE A 1 181 ? 12.410 11.378 -1.120 1.00 98.38 181 PHE A C 1
ATOM 1430 O O . PHE A 1 181 ? 11.843 11.916 -0.173 1.00 98.38 181 PHE A O 1
ATOM 1437 N N . ALA A 1 182 ? 13.621 11.758 -1.533 1.00 97.94 182 ALA A N 1
ATOM 1438 C CA . ALA A 1 182 ? 14.370 12.834 -0.886 1.00 97.94 182 ALA A CA 1
ATOM 1439 C C . ALA A 1 182 ? 13.674 14.203 -1.017 1.00 97.94 182 ALA A C 1
ATOM 1441 O O . ALA A 1 182 ? 13.590 14.941 -0.043 1.00 97.94 182 ALA A O 1
ATOM 1442 N N . GLU A 1 183 ? 13.130 14.530 -2.193 1.00 97.69 183 GLU A N 1
ATOM 1443 C CA . GLU A 1 183 ? 12.404 15.789 -2.431 1.00 97.69 183 GLU A CA 1
ATOM 1444 C C . GLU A 1 183 ? 11.122 15.892 -1.583 1.00 97.69 183 GLU A C 1
ATOM 1446 O O . GLU A 1 183 ? 10.739 16.979 -1.149 1.00 97.69 183 GLU A O 1
ATOM 1451 N N . ARG A 1 184 ? 10.458 14.760 -1.326 1.00 96.12 184 ARG A N 1
ATOM 1452 C CA . ARG A 1 184 ? 9.195 14.687 -0.573 1.00 96.12 184 ARG A CA 1
ATOM 1453 C C . ARG A 1 184 ? 9.362 14.505 0.933 1.00 96.12 184 ARG A C 1
ATOM 1455 O O . ARG A 1 184 ? 8.367 14.591 1.658 1.00 96.12 184 ARG A O 1
ATOM 1462 N N . ASN A 1 185 ? 10.577 14.216 1.391 1.00 93.88 185 ASN A N 1
ATOM 1463 C CA . ASN A 1 185 ? 10.904 13.953 2.791 1.00 93.88 185 ASN A CA 1
ATOM 1464 C C . ASN A 1 185 ? 12.208 14.700 3.165 1.00 93.88 185 ASN A C 1
ATOM 1466 O O . ASN A 1 185 ? 13.235 14.043 3.355 1.00 93.88 185 ASN A O 1
ATOM 1470 N N . PRO A 1 186 ? 12.176 16.052 3.199 1.00 82.19 186 PRO A N 1
ATOM 1471 C CA . PRO A 1 186 ? 13.344 16.893 3.474 1.00 82.19 186 PRO A CA 1
ATOM 1472 C C . PRO A 1 186 ? 13.814 16.850 4.935 1.00 82.19 186 PRO A C 1
ATOM 1474 O O . PRO A 1 186 ? 12.989 16.550 5.830 1.00 82.19 186 PRO A O 1
#

Mean predicted aligned error: 3.27 Å

Solvent-accessible surface area (backbone atoms only — not comparable to full-atom values): 10592 Å² total; per-residue (Å²): 111,66,64,81,28,30,70,58,46,89,80,56,87,82,74,49,43,37,44,73,80,47,84,70,50,67,82,43,60,90,65,70,54,48,71,42,75,74,42,66,33,40,25,50,29,54,32,59,68,70,54,82,60,60,58,46,68,67,86,64,90,54,55,47,65,42,78,31,40,60,53,51,52,50,65,72,61,55,65,57,82,42,55,35,31,53,37,54,23,44,76,74,76,86,70,83,70,33,92,60,58,32,32,16,41,49,32,38,63,74,69,71,45,76,42,66,68,73,23,31,82,8,61,34,35,54,33,41,55,52,50,31,53,50,36,55,74,68,67,26,60,42,89,39,56,88,46,49,35,36,53,61,45,39,93,78,67,73,47,88,72,52,73,63,57,50,60,50,69,27,70,65,21,51,55,48,10,53,48,53,48,48,75,75,58,121

Secondary structure (DSSP, 8-state):
-HHHH-S-GGGPPP--EEETT-TTGGGGGGG--EEESSSHHHHHHHHHHH--SSEEE---TTEEPPTTHHHHHHHHH--TTS--EEEEE-SS--SS--SS-EEEHHHHHHHSSSS-GGGGGGTTTTHHHHHHHHHHHTT-EEEEEEEE-EE--HHHH-PPPPHHHHHHT-HHHHHHHHHHHHHH--

Sequence (186 aa):
LWMKKAADPASVEWIYAVDDDDPKSDMLKNWGTIKGKGGCVAAWNRAAEAARGKIIVQGSDDWDPPLSWDKIITERLGDLTRESVLAVSDGHRKDQLLCIAILTRNRLKKQGYLFAPEYDAASGIYSDNEFTARAYADKCVIEARDVVFQHNNPMFTGQPADNEFLRHNSTTNYEIGKRIFAERNP

Nearest PDB structures (foldseek):
  2z86-assembly2_D  TM=6.347E-01  e=7.246E-03  Escherichia coli
  2z86-assembly2_C  TM=5.792E-01  e=9.321E-03  Escherichia coli
  2z87-assembly2_A  TM=6.013E-01  e=2.895E-02  Escherichia coli
  2z87-assembly3_B  TM=6.223E-01  e=3.497E-02  Escherichia coli
  5z0a-assembly1_E-2  TM=4.172E-01  e=3.468E+00  Sulfurisphaera tokodaii str. 7

Radius of gyration: 16.09 Å; Cα contacts (8 Å, |Δi|>4): 287; chains: 1; bounding box: 37×36×40 Å

pLDDT: mean 94.83, std 4.84, range [80.56, 98.88]